Protein 2CKL (pdb70)

GO terms:
  GO:0030890 positive regulation of B cell proliferation (P, IMP)
  GO:0033092 positive regulation of immature T cell proliferation in thymus (P, IMP)
  GO:0097027 ubiquitin-protein transferase activator activity (F, IDA)
  GO:0000792 heterochromatin (C, IDA)
  GO:0005634 nucleus (C, IDA)
  GO:0016604 nuclear body (C, IDA)
  GO:0003682 chromatin binding (F, IDA)
  GO:0031519 PcG protein complex (C, IDA)
  GO:0035102 PRC1 complex (C, IDA)
  GO:0006325 chromatin organization (P, IDA)
  GO:1990841 promoter-specific chromatin binding (F, IDA)
  GO:0000122 negative regulation of transcription by RNA polymerase II (P, IDA)
  GO:0001701 in utero embryonic development (P, IGI)
  GO:2000011 regulation of adaxial/abaxial pattern formation (P, IGI)
  GO:2001234 negative regulation of apoptotic signaling pathway (P, IGI)
  GO:0048704 embryonic skeletal system morphogenesis (P, IGI)
  GO:0048706 embryonic skeletal system development (P, IGI)
  GO:0006325 chromatin organization (P, IGI)
  GO:0000122 negative regulation of transcription by RNA polymerase II (P, IGI)
  GO:0001501 skeletal system development (P, IMP)

Radius of gyration: 17.43 Å; Cα contacts (8 Å, |Δi|>4): 291; chains: 2; bounding box: 50×41×36 Å

Structure (mmCIF, N/CA/C/O backbone):
data_2CKL
#
_entry.id   2CKL
#
_cell.length_a   120.046
_cell.length_b   120.046
_cell.length_c   27.096
_cell.angle_alpha   90.00
_cell.angle_beta   90.00
_cell.angle_gamma   120.00
#
_symmetry.space_group_name_H-M   'P 63'
#
loop_
_entity.id
_entity.type
_entity.pdbx_description
1 polymer 'POLYCOMB GROUP RING FINGER PROTEIN 4'
2 polymer 'UBIQUITIN LIGASE PROTEIN RING2'
3 non-polymer 'ZINC ION'
4 non-polymer 'IODIDE ION'
5 water water
#
loop_
_atom_site.group_PDB
_atom_site.id
_atom_site.type_symbol
_atom_site.label_atom_id
_atom_site.label_alt_id
_atom_site.label_comp_id
_atom_site.label_asym_id
_atom_site.label_entity_id
_atom_site.label_seq_id
_atom_site.pdbx_PDB_ins_code
_atom_site.Cartn_x
_atom_site.Cartn_y
_atom_site.Cartn_z
_atom_site.occupancy
_atom_site.B_iso_or_equiv
_atom_site.auth_seq_id
_atom_site.auth_comp_id
_atom_site.auth_asym_id
_atom_site.auth_atom_id
_atom_site.pdbx_PDB_model_num
ATOM 1 N N . ARG A 1 6 ? 10.358 23.869 4.654 1.00 59.59 6 ARG A N 1
ATOM 2 C CA . ARG A 1 6 ? 11.718 24.287 4.167 1.00 59.34 6 ARG A CA 1
ATOM 3 C C . ARG A 1 6 ? 11.732 24.847 2.722 1.00 58.25 6 ARG A C 1
ATOM 4 O O . ARG A 1 6 ? 11.222 24.207 1.796 1.00 58.67 6 ARG A O 1
ATOM 12 N N . ILE A 1 7 ? 12.318 26.043 2.558 1.00 56.05 7 ILE A N 1
ATOM 13 C CA . ILE A 1 7 ? 12.394 26.769 1.283 1.00 53.74 7 ILE A CA 1
ATOM 14 C C . ILE A 1 7 ? 13.699 27.569 1.228 1.00 51.86 7 ILE A C 1
ATOM 15 O O . ILE A 1 7 ? 14.130 28.114 2.243 1.00 50.96 7 ILE A O 1
ATOM 20 N N . LYS A 1 8 ? 14.298 27.671 0.044 1.00 49.49 8 LYS A N 1
ATOM 21 C CA . LYS A 1 8 ? 15.458 28.543 -0.167 1.00 48.12 8 LYS A CA 1
ATOM 22 C C . LYS A 1 8 ? 15.041 30.022 -0.17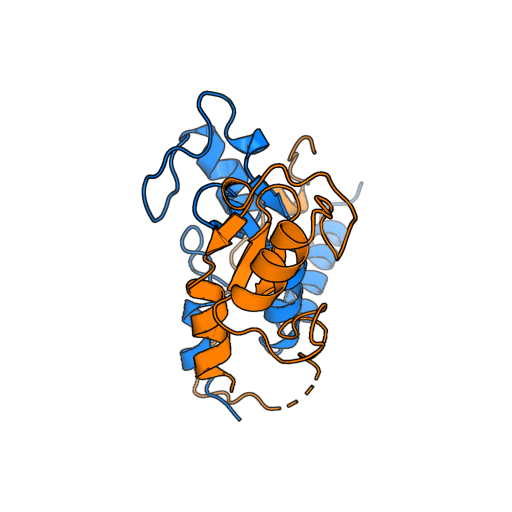6 1.00 46.93 8 LYS A C 1
ATOM 23 O O . LYS A 1 8 ? 14.204 30.414 -0.967 1.00 46.11 8 LYS A O 1
ATOM 29 N N . ILE A 1 9 ? 15.659 30.843 0.667 1.00 46.25 9 ILE A N 1
ATOM 30 C CA . ILE A 1 9 ? 15.355 32.288 0.726 1.00 45.64 9 ILE A CA 1
ATOM 31 C C . ILE A 1 9 ? 15.526 32.988 -0.636 1.00 45.14 9 ILE A C 1
ATOM 32 O O . ILE A 1 9 ? 14.802 33.940 -0.962 1.00 45.16 9 ILE A O 1
ATOM 37 N N . THR A 1 10 ? 16.461 32.504 -1.445 1.00 44.79 10 THR A N 1
ATOM 38 C CA . THR A 1 10 ? 16.702 33.083 -2.777 1.00 44.70 10 THR A CA 1
ATOM 39 C C . THR A 1 10 ? 15.496 32.868 -3.707 1.00 44.21 10 THR A C 1
ATOM 40 O O . THR A 1 10 ? 15.244 33.659 -4.635 1.00 44.08 10 THR A O 1
ATOM 44 N N . GLU A 1 11 ? 14.754 31.792 -3.438 1.00 43.07 11 GLU A N 1
ATOM 45 C CA . GLU A 1 11 ? 13.479 31.524 -4.093 1.00 42.41 11 GLU A CA 1
ATOM 46 C C . GLU A 1 11 ? 12.383 32.485 -3.675 1.00 41.67 11 GLU A C 1
ATOM 47 O O . GLU A 1 11 ? 11.540 32.838 -4.484 1.00 40.99 11 GLU A O 1
ATOM 53 N N . LEU A 1 12 ? 12.425 32.947 -2.424 1.00 41.61 12 LEU A N 1
ATOM 54 C CA . LEU A 1 12 ? 11.481 33.962 -1.927 1.00 41.82 12 LEU A CA 1
ATOM 55 C C . LEU A 1 12 ? 11.835 35.414 -2.255 1.00 40.95 12 LEU A C 1
ATOM 56 O O . LEU A 1 12 ? 10.949 36.238 -2.397 1.00 39.73 12 LEU A O 1
ATOM 61 N N . ASN A 1 13 ? 13.125 35.728 -2.335 1.00 41.14 13 ASN A N 1
ATOM 62 C CA . ASN A 1 13 ? 13.568 37.119 -2.461 1.00 41.14 13 ASN A CA 1
ATOM 63 C C . ASN A 1 13 ? 12.817 37.942 -3.486 1.00 40.97 13 ASN A C 1
ATOM 64 O O . ASN A 1 13 ? 12.441 39.060 -3.179 1.00 40.66 13 ASN A O 1
ATOM 69 N N . PRO A 1 14 ? 12.604 37.418 -4.713 1.00 41.15 14 PRO A N 1
ATOM 70 C CA . PRO A 1 14 ? 11.855 38.266 -5.626 1.00 41.36 14 PRO A CA 1
ATOM 71 C C . PRO A 1 14 ? 10.509 38.819 -5.099 1.00 41.63 14 PRO A C 1
ATOM 72 O O . PRO A 1 14 ? 10.054 39.867 -5.552 1.00 42.37 14 PRO A O 1
ATOM 76 N N . HIS A 1 15 ? 9.885 38.141 -4.156 1.00 40.18 15 HIS A N 1
ATOM 77 C CA . HIS A 1 15 ? 8.600 38.590 -3.670 1.00 40.65 15 HIS A CA 1
ATOM 78 C C . HIS A 1 15 ? 8.725 39.491 -2.449 1.00 40.36 15 HIS A C 1
ATOM 79 O O . HIS A 1 15 ? 7.730 40.027 -1.995 1.00 41.91 15 HIS A O 1
ATOM 86 N N . LEU A 1 16 ? 9.946 39.680 -1.940 1.00 39.92 16 LEU A N 1
ATOM 87 C CA . LEU A 1 16 ? 10.174 40.395 -0.675 1.00 38.79 16 LEU A CA 1
ATOM 88 C C . LEU A 1 16 ? 11.040 41.630 -0.864 1.00 39.37 16 LEU A C 1
ATOM 89 O O . LEU A 1 16 ? 11.489 42.231 0.106 1.00 39.69 16 LEU A O 1
ATOM 94 N N . MET A 1 17 ? 11.284 41.998 -2.112 1.00 40.25 17 MET A N 1
ATOM 95 C CA . MET A 1 17 ? 12.314 42.982 -2.396 1.00 42.38 17 MET A CA 1
ATOM 96 C C . MET A 1 17 ? 11.758 44.161 -3.147 1.00 41.23 17 MET A C 1
ATOM 97 O O . MET A 1 17 ? 10.921 44.005 -4.025 1.00 41.26 17 MET A O 1
ATOM 102 N N . CYS A 1 18 ? 12.265 45.331 -2.787 1.00 39.80 18 CYS A N 1
ATOM 103 C CA . CYS A 1 18 ? 11.888 46.593 -3.360 1.00 38.82 18 CYS A CA 1
ATOM 104 C C . CYS A 1 18 ? 12.781 46.889 -4.549 1.00 38.95 18 CYS A C 1
ATOM 105 O O . CYS A 1 18 ? 14.024 46.890 -4.400 1.00 37.71 18 CYS A O 1
ATOM 108 N N . VAL A 1 19 ? 12.175 47.201 -5.709 1.00 37.03 19 VAL A N 1
ATOM 109 C CA . VAL A 1 19 ? 12.980 47.488 -6.902 1.00 38.13 19 VAL A CA 1
ATOM 110 C C . VAL A 1 19 ? 13.690 48.846 -6.867 1.00 37.29 19 VAL A C 1
ATOM 111 O O . VAL A 1 19 ? 14.651 49.075 -7.604 1.00 37.18 19 VAL A O 1
ATOM 115 N N . LEU A 1 20 ? 13.189 49.759 -6.038 1.00 36.35 20 LEU A N 1
ATOM 116 C CA . LEU A 1 20 ? 13.748 51.107 -5.977 1.00 38.55 20 LEU A CA 1
ATOM 117 C C . LEU A 1 20 ? 15.049 51.202 -5.153 1.00 38.30 20 LEU A C 1
ATOM 118 O O . LEU A 1 20 ? 15.878 52.087 -5.399 1.00 38.94 20 LEU A O 1
ATOM 123 N N . CYS A 1 21 ? 15.222 50.306 -4.188 1.00 38.11 21 CYS A N 1
ATOM 124 C CA . CYS A 1 21 ? 16.520 50.241 -3.473 1.00 38.57 21 CYS A CA 1
ATOM 125 C C . CYS A 1 21 ? 17.278 48.935 -3.675 1.00 37.87 21 CYS A C 1
ATOM 126 O O . CYS A 1 21 ? 18.466 48.863 -3.340 1.00 38.71 21 CYS A O 1
ATOM 129 N N . GLY A 1 22 ? 16.621 47.905 -4.216 1.00 36.93 22 GLY A N 1
ATOM 130 C CA . GLY A 1 22 ? 17.292 46.605 -4.427 1.00 38.78 22 GLY A CA 1
ATOM 131 C C . GLY A 1 22 ? 17.427 45.770 -3.158 1.00 37.68 22 GLY A C 1
ATOM 132 O O . GLY A 1 22 ? 18.136 44.753 -3.133 1.00 38.00 22 GLY A O 1
ATOM 133 N N . GLY A 1 23 ? 16.715 46.159 -2.115 1.00 37.41 23 GLY A N 1
ATOM 134 C CA . GLY A 1 23 ? 16.811 45.466 -0.795 1.00 37.14 23 GLY A CA 1
ATOM 135 C C . GLY A 1 23 ? 15.449 44.961 -0.348 1.00 37.84 23 GLY A C 1
ATOM 136 O O . GLY A 1 23 ? 14.456 45.191 -1.053 1.00 37.40 23 GLY A O 1
ATOM 137 N N . TYR A 1 24 ? 15.371 44.336 0.823 1.00 36.73 24 TYR A N 1
ATOM 138 C CA . TYR A 1 24 ? 14.104 43.897 1.365 1.00 37.91 24 TYR A CA 1
ATOM 139 C C . TYR A 1 24 ? 13.192 45.079 1.691 1.00 39.05 24 TYR A C 1
ATOM 140 O O . TYR A 1 24 ? 13.685 46.155 2.014 1.00 39.77 24 TYR A O 1
ATOM 149 N N . PHE A 1 25 ? 11.875 44.863 1.562 1.00 39.32 25 PHE A N 1
ATOM 150 C CA . PHE A 1 25 ? 10.849 45.828 1.960 1.00 39.14 25 PHE A CA 1
ATOM 151 C C . PHE A 1 25 ? 11.059 46.213 3.401 1.00 39.89 25 PHE A C 1
ATOM 152 O O . PHE A 1 25 ? 11.198 45.344 4.254 1.00 38.42 25 PHE A O 1
ATOM 160 N N . ILE A 1 26 ? 11.111 47.521 3.654 1.00 39.70 26 ILE A N 1
ATOM 161 C CA . ILE A 1 26 ? 11.080 48.072 5.039 1.00 39.53 26 ILE A CA 1
ATOM 162 C C . ILE A 1 26 ? 9.917 49.050 5.030 1.00 40.87 26 ILE A C 1
ATOM 163 O O . ILE A 1 26 ? 9.890 49.941 4.198 1.00 40.75 26 ILE A O 1
ATOM 168 N N . ASP A 1 27 ? 8.926 48.832 5.904 1.00 41.16 27 ASP A N 1
ATOM 169 C CA . ASP A 1 27 ? 7.657 49.592 5.858 1.00 42.37 27 ASP A CA 1
ATOM 170 C C . ASP A 1 27 ? 6.957 49.494 4.484 1.00 40.90 27 ASP A C 1
ATOM 171 O O . ASP A 1 27 ? 6.623 50.512 3.849 1.00 40.96 27 ASP A O 1
ATOM 176 N N . ALA A 1 28 ? 6.740 48.255 4.056 1.00 39.61 28 ALA A N 1
ATOM 177 C CA . ALA A 1 28 ? 6.177 47.966 2.740 1.00 39.40 28 ALA A CA 1
ATOM 178 C C . ALA A 1 28 ? 4.927 48.818 2.536 1.00 38.32 28 ALA A C 1
ATOM 179 O O . ALA A 1 28 ? 4.100 48.942 3.431 1.00 38.26 28 ALA A O 1
ATOM 181 N N . THR A 1 29 ? 4.844 49.397 1.348 1.00 39.42 29 THR A N 1
ATOM 182 C CA . THR A 1 29 ? 3.847 50.371 0.980 1.00 38.72 29 THR A CA 1
ATOM 183 C C . THR A 1 29 ? 3.430 50.027 -0.438 1.00 39.05 29 THR A C 1
ATOM 184 O O . THR A 1 29 ? 4.281 49.839 -1.338 1.00 39.40 29 THR A O 1
ATOM 188 N N . THR A 1 30 ? 2.125 49.971 -0.648 1.00 38.56 30 THR A N 1
ATOM 189 C CA . THR A 1 30 ? 1.569 49.425 -1.866 1.00 38.56 30 THR A CA 1
ATOM 190 C C . THR A 1 30 ? 0.712 50.449 -2.612 1.00 38.61 30 THR A C 1
ATOM 191 O O . THR A 1 30 ? -0.081 51.172 -1.988 1.00 37.92 30 THR A O 1
ATOM 195 N N . ILE A 1 31 ? 0.886 50.485 -3.948 1.00 38.32 31 ILE A N 1
ATOM 196 C CA . ILE A 1 31 ? 0.121 51.342 -4.867 1.00 37.78 31 ILE A CA 1
ATOM 197 C C . ILE A 1 31 ? -1.170 50.590 -5.128 1.00 38.60 31 ILE A C 1
ATOM 198 O O . ILE A 1 31 ? -1.125 49.458 -5.610 1.00 39.04 31 ILE A O 1
ATOM 203 N N . ILE A 1 32 ? -2.300 51.213 -4.789 1.00 38.77 32 ILE A N 1
ATOM 204 C CA . ILE A 1 32 ? -3.590 50.549 -4.805 1.00 39.48 32 ILE A CA 1
ATOM 205 C C . ILE A 1 32 ? -4.116 50.231 -6.216 1.00 39.95 32 ILE A C 1
ATOM 206 O O . ILE A 1 32 ? -4.911 49.295 -6.382 1.00 40.58 32 ILE A O 1
ATOM 211 N N . GLU A 1 33 ? -3.677 51.003 -7.208 1.00 40.85 33 GLU A N 1
ATOM 212 C CA . GLU A 1 33 ? -4.115 50.804 -8.601 1.00 42.34 33 GLU A CA 1
ATOM 213 C C . GLU A 1 33 ? -3.610 49.508 -9.244 1.00 41.07 33 GLU A C 1
ATOM 214 O O . GLU A 1 33 ? -4.306 48.925 -10.087 1.00 40.42 33 GLU A O 1
ATOM 220 N N . CYS A 1 34 ? -2.404 49.071 -8.875 1.00 39.64 34 CYS A N 1
ATOM 221 C CA . CYS A 1 34 ? -1.776 47.901 -9.526 1.00 38.87 34 CYS A CA 1
ATOM 222 C C . CYS A 1 34 ? -1.255 46.881 -8.543 1.00 38.93 34 CYS A C 1
ATOM 223 O O . CYS A 1 34 ? -0.827 45.771 -8.934 1.00 38.74 34 CYS A O 1
ATOM 226 N N . LEU A 1 35 ? -1.222 47.286 -7.279 1.00 37.75 35 LEU A N 1
ATOM 227 C CA . LEU A 1 35 ? -0.729 46.461 -6.191 1.00 37.73 35 LEU A CA 1
ATOM 228 C C . LEU A 1 35 ? 0.765 46.168 -6.227 1.00 38.15 35 LEU A C 1
ATOM 229 O O . LEU A 1 35 ? 1.196 45.187 -5.628 1.00 39.36 35 LEU A O 1
ATOM 234 N N . HIS A 1 36 ? 1.574 47.015 -6.859 1.00 38.15 36 HIS A N 1
ATOM 235 C CA . HIS A 1 36 ? 3.049 46.892 -6.691 1.00 37.90 36 HIS A CA 1
ATOM 236 C C . HIS A 1 36 ? 3.474 47.571 -5.390 1.00 38.86 36 HIS A C 1
ATOM 237 O O . HIS A 1 36 ? 2.832 48.541 -4.979 1.00 37.74 36 HIS A O 1
ATOM 244 N N . SER A 1 37 ? 4.528 47.036 -4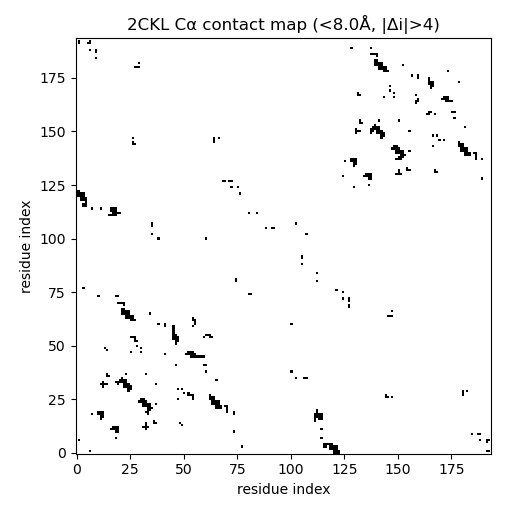.748 1.00 38.16 37 SER A N 1
ATOM 245 C CA . SER A 1 37 ? 4.878 47.351 -3.363 1.00 37.96 37 SER A CA 1
ATOM 246 C C . SER A 1 37 ? 6.304 47.787 -3.350 1.00 36.80 37 SER A C 1
ATOM 247 O O . SER A 1 37 ? 7.075 47.319 -4.163 1.00 36.39 37 SER A O 1
ATOM 250 N N . PHE A 1 38 ? 6.650 48.632 -2.390 1.00 35.80 38 PHE A N 1
ATOM 251 C CA . PHE A 1 38 ? 7.972 49.268 -2.300 1.00 38.86 38 PHE A CA 1
ATOM 252 C C . PHE A 1 38 ? 8.214 49.577 -0.831 1.00 38.76 38 PHE A C 1
ATOM 253 O O . PHE A 1 38 ? 7.259 49.578 -0.062 1.00 38.92 38 PHE A O 1
ATOM 261 N N . CYS A 1 39 ? 9.457 49.874 -0.443 1.00 38.09 39 CYS A N 1
ATOM 262 C CA . CYS A 1 39 ? 9.657 50.477 0.906 1.00 39.02 39 CYS A CA 1
ATOM 263 C C . CYS A 1 39 ? 8.923 51.815 0.961 1.00 38.69 39 CYS A C 1
ATOM 264 O O . CYS A 1 39 ? 8.879 52.539 -0.037 1.00 38.15 39 CYS A O 1
ATOM 267 N N . LYS A 1 40 ? 8.413 52.164 2.134 1.00 38.42 40 LYS A N 1
ATOM 268 C CA . LYS A 1 40 ? 7.828 53.447 2.298 1.00 39.41 40 LYS A CA 1
ATOM 269 C C . LYS A 1 40 ? 8.736 54.588 1.811 1.00 40.60 40 LYS A C 1
ATOM 270 O O . LYS A 1 40 ? 8.283 55.435 1.045 1.00 40.36 40 LYS A O 1
ATOM 276 N N . THR A 1 41 ? 9.991 54.649 2.281 1.00 40.45 41 THR A N 1
ATOM 277 C CA . THR A 1 41 ? 10.833 55.818 1.968 1.00 39.45 41 THR A CA 1
ATOM 278 C C . THR A 1 41 ? 11.112 55.888 0.462 1.00 38.54 41 THR A C 1
ATOM 279 O O . THR A 1 41 ? 11.010 56.945 -0.157 1.00 38.31 41 THR A O 1
ATOM 283 N N . CYS A 1 42 ? 11.356 54.729 -0.141 1.00 38.15 42 CYS A N 1
ATOM 284 C CA . CYS A 1 42 ? 11.613 54.635 -1.588 1.00 37.73 42 CYS A CA 1
ATOM 285 C C . CYS A 1 42 ? 10.480 55.200 -2.417 1.00 36.51 42 CYS A C 1
ATOM 286 O O . CYS A 1 42 ? 10.715 56.015 -3.318 1.00 34.42 42 CYS A O 1
ATOM 289 N N . ILE A 1 43 ? 9.255 54.771 -2.129 1.00 36.90 43 ILE A N 1
ATOM 290 C CA . ILE A 1 43 ? 8.133 55.125 -3.014 1.00 37.27 43 ILE A CA 1
ATOM 291 C C . ILE A 1 43 ? 7.702 56.561 -2.739 1.00 36.83 43 ILE A C 1
ATOM 292 O O . ILE A 1 43 ? 7.268 57.255 -3.657 1.00 36.31 43 ILE A O 1
ATOM 297 N N . VAL A 1 44 ? 7.814 57.014 -1.489 1.00 37.72 44 VAL A N 1
ATOM 298 C CA . VAL A 1 44 ? 7.418 58.405 -1.205 1.00 38.41 44 VAL A CA 1
ATOM 299 C C . VAL A 1 44 ? 8.325 59.387 -1.956 1.00 38.33 44 VAL A C 1
ATOM 300 O O . VAL A 1 44 ? 7.867 60.309 -2.648 1.00 38.04 44 VAL A O 1
ATOM 304 N N . ARG A 1 45 ? 9.627 59.158 -1.848 1.00 38.57 45 ARG A N 1
ATOM 305 C CA . ARG A 1 45 ? 10.602 59.982 -2.566 1.00 39.28 45 ARG A CA 1
ATOM 306 C C . ARG A 1 45 ? 10.388 59.906 -4.068 1.00 39.33 45 ARG A C 1
ATOM 307 O O . ARG A 1 45 ? 10.410 60.938 -4.758 1.00 39.61 45 ARG A O 1
ATOM 315 N N . TYR A 1 46 ? 10.194 58.692 -4.590 1.00 38.65 46 TYR A N 1
ATOM 316 C CA . TYR A 1 46 ? 9.964 58.513 -6.034 1.00 38.28 46 TYR A CA 1
ATOM 317 C C . TYR A 1 46 ? 8.763 59.303 -6.519 1.00 38.04 46 TYR A C 1
ATOM 318 O O . TYR A 1 46 ? 8.811 59.974 -7.565 1.00 39.13 46 TYR A O 1
ATOM 327 N N . LEU A 1 47 ? 7.667 59.225 -5.767 1.00 37.24 47 LEU A N 1
ATOM 328 C CA . LEU A 1 47 ? 6.431 59.876 -6.193 1.00 36.73 47 LEU A CA 1
ATOM 329 C C . LEU A 1 47 ? 6.521 61.410 -6.039 1.00 36.34 47 LEU A C 1
ATOM 330 O O . LEU A 1 47 ? 5.611 62.123 -6.465 1.00 35.91 47 LEU A O 1
ATOM 335 N N . GLU A 1 48 ? 7.613 61.940 -5.474 1.00 35.81 48 GLU A N 1
ATOM 336 C CA . GLU A 1 48 ? 7.843 63.402 -5.612 1.00 36.83 48 GLU A CA 1
ATOM 337 C C . GLU A 1 48 ? 7.967 63.843 -7.059 1.00 36.52 48 GLU A C 1
ATOM 338 O O . GLU A 1 48 ? 7.593 64.977 -7.429 1.00 34.88 48 GLU A O 1
ATOM 344 N N . THR A 1 49 ? 8.477 62.944 -7.903 1.00 37.39 49 THR A N 1
ATOM 345 C CA . THR A 1 49 ? 8.719 63.318 -9.313 1.00 37.87 49 THR A CA 1
ATOM 346 C C . THR A 1 49 ? 8.083 62.398 -10.371 1.00 38.94 49 THR A C 1
ATOM 347 O O . THR A 1 49 ? 8.395 62.499 -11.549 1.00 38.74 49 THR A O 1
ATOM 351 N N . SER A 1 50 ? 7.152 61.551 -9.965 1.00 38.78 50 SER A N 1
ATOM 352 C CA . SER A 1 50 ? 6.413 60.771 -10.937 1.00 39.04 50 SER A CA 1
ATOM 353 C C . SER A 1 50 ? 5.061 60.455 -10.357 1.00 39.10 50 SER A C 1
ATOM 354 O O . SER A 1 50 ? 4.940 60.328 -9.139 1.00 38.15 50 SER A O 1
ATOM 357 N N . LYS A 1 51 ? 4.049 60.359 -11.223 1.00 38.37 51 LYS A N 1
ATOM 358 C CA . LYS A 1 51 ? 2.744 59.816 -10.821 1.00 39.13 51 LYS A CA 1
ATOM 359 C C . LYS A 1 51 ? 2.442 58.432 -11.411 1.00 38.76 51 LYS A C 1
ATOM 360 O O . LYS A 1 51 ? 1.285 57.987 -11.441 1.00 38.80 51 LYS A O 1
ATOM 366 N N . TYR A 1 52 ? 3.488 57.740 -11.840 1.00 38.41 52 TYR A N 1
ATOM 367 C CA . TYR A 1 52 ? 3.336 56.431 -12.495 1.00 39.34 52 TYR A CA 1
ATOM 368 C C . TYR A 1 52 ? 4.117 55.365 -11.757 1.00 39.06 52 TYR A C 1
ATOM 369 O O . TYR A 1 52 ? 5.224 55.626 -11.266 1.00 39.53 52 TYR A O 1
ATOM 378 N N . CYS A 1 53 ? 3.548 54.158 -11.679 1.00 39.04 53 CYS A N 1
ATOM 379 C CA . CYS A 1 53 ? 4.185 53.092 -10.939 1.00 40.49 53 CYS A CA 1
ATOM 380 C C . CYS A 1 53 ? 5.603 52.824 -11.514 1.00 39.68 53 CYS A C 1
ATOM 381 O O . CYS A 1 53 ? 5.765 52.694 -12.743 1.00 39.68 53 CYS A O 1
ATOM 384 N N . PRO A 1 54 ? 6.627 52.755 -10.642 1.00 39.64 54 PRO A N 1
ATOM 385 C CA . PRO A 1 54 ? 8.004 52.430 -11.094 1.00 39.86 54 PRO A CA 1
ATOM 386 C C . PRO A 1 54 ? 8.168 51.120 -11.878 1.00 39.52 54 PRO A C 1
ATOM 387 O O . PRO A 1 54 ? 9.092 50.988 -12.654 1.00 41.21 54 PRO A O 1
ATOM 391 N N . ILE A 1 55 ? 7.284 50.168 -11.646 1.00 38.77 55 ILE A N 1
ATOM 392 C CA . ILE A 1 55 ? 7.359 48.849 -12.238 1.00 38.18 55 ILE A CA 1
ATOM 393 C C . ILE A 1 55 ? 6.508 48.777 -13.501 1.00 38.36 55 ILE A C 1
ATOM 394 O O . ILE A 1 55 ? 7.039 48.412 -14.561 1.00 38.46 55 ILE A O 1
ATOM 399 N N . CYS A 1 56 ? 5.208 49.092 -13.404 1.00 37.32 56 CYS A N 1
ATOM 400 C CA . CYS A 1 56 ? 4.307 48.836 -14.539 1.00 37.92 56 CYS A CA 1
ATOM 401 C C . CYS A 1 56 ? 3.884 50.100 -15.288 1.00 37.98 56 CYS A C 1
ATOM 402 O O . CYS A 1 56 ? 3.168 50.013 -16.263 1.00 36.14 56 CYS A O 1
ATOM 405 N N . ASP A 1 57 ? 4.270 51.269 -14.787 1.00 38.94 57 ASP A N 1
ATOM 406 C CA . ASP A 1 57 ? 3.920 52.553 -15.430 1.00 39.72 57 ASP A CA 1
ATOM 407 C C . ASP A 1 57 ? 2.440 52.935 -15.368 1.00 39.90 57 ASP A C 1
ATOM 408 O O . ASP A 1 57 ? 2.022 53.891 -16.026 1.00 39.67 57 ASP A O 1
ATOM 413 N N . VAL A 1 58 ? 1.624 52.212 -14.614 1.00 39.67 58 VAL A N 1
ATOM 414 C CA . VAL A 1 58 ? 0.238 52.638 -14.503 1.00 40.47 58 VAL A CA 1
ATOM 415 C C . VAL A 1 58 ? 0.152 53.944 -13.654 1.00 40.23 58 VAL A C 1
ATOM 416 O O . VAL A 1 58 ? 0.901 54.121 -12.685 1.00 38.64 58 VAL A O 1
ATOM 420 N N . GLN A 1 59 ? -0.735 54.848 -14.051 1.00 38.84 59 GLN A N 1
ATOM 421 C CA . GLN A 1 59 ? -1.002 56.088 -13.300 1.00 39.57 59 GLN A CA 1
ATOM 422 C C . GLN A 1 59 ? -1.464 55.748 -11.884 1.00 38.89 59 GLN A C 1
ATOM 423 O O . GLN A 1 59 ? -2.452 55.027 -11.719 1.00 39.87 59 GLN A O 1
ATOM 429 N N . VAL A 1 60 ? -0.746 56.261 -10.885 1.00 37.49 60 VAL A N 1
ATOM 430 C CA . VAL A 1 60 ? -1.047 56.036 -9.479 1.00 37.00 60 VAL A CA 1
ATOM 431 C C . VAL A 1 60 ? -2.260 56.918 -9.089 1.00 36.88 60 VAL A C 1
ATOM 432 O O . VAL A 1 60 ? -3.217 56.460 -8.445 1.00 36.86 60 VAL A O 1
ATOM 436 N N . HIS A 1 61 ? -2.216 58.174 -9.503 1.00 36.69 61 HIS A N 1
ATOM 437 C CA . HIS A 1 61 ? -3.334 59.088 -9.248 1.00 37.72 61 HIS A CA 1
ATOM 438 C C . HIS A 1 61 ? -3.246 60.207 -10.288 1.00 38.85 61 HIS A C 1
ATOM 439 O O . HIS A 1 61 ? -2.167 60.509 -10.788 1.00 39.10 61 HIS A O 1
ATOM 446 N N . LYS A 1 62 ? -4.390 60.801 -10.624 1.00 40.09 62 LYS A N 1
ATOM 447 C CA . LYS A 1 62 ? -4.441 61.873 -11.578 1.00 41.51 62 LYS A CA 1
ATOM 448 C C . LYS A 1 62 ? -3.440 63.001 -11.288 1.00 42.26 62 LYS A C 1
ATOM 449 O O . LYS A 1 62 ? -2.832 63.559 -12.234 1.00 42.79 62 LYS A O 1
ATOM 455 N N . THR A 1 63 ? -3.305 63.348 -10.004 1.00 41.46 63 THR A N 1
ATOM 456 C CA . THR A 1 63 ? -2.601 64.563 -9.576 1.00 42.39 63 THR A CA 1
ATOM 457 C C . THR A 1 63 ? -1.836 64.422 -8.255 1.00 41.19 63 THR A C 1
ATOM 458 O O . THR A 1 63 ? -0.837 65.097 -8.050 1.00 42.37 63 THR A O 1
ATOM 462 N N . ARG A 1 64 ? -2.319 63.573 -7.349 1.00 40.39 64 ARG A N 1
ATOM 463 C CA . ARG A 1 64 ? -1.767 63.481 -6.010 1.00 39.54 64 ARG A CA 1
ATOM 464 C C . ARG A 1 64 ? -1.580 62.012 -5.686 1.00 39.72 64 ARG A C 1
ATOM 465 O O . ARG A 1 64 ? -2.391 61.435 -4.937 1.00 38.86 64 ARG A O 1
ATOM 473 N N . PRO A 1 65 ? -0.483 61.405 -6.214 1.00 39.61 65 PRO A N 1
ATOM 474 C CA . PRO A 1 65 ? -0.206 59.984 -6.101 1.00 39.11 65 PRO A CA 1
ATOM 475 C C . PRO A 1 65 ? -0.193 59.449 -4.664 1.00 38.60 65 PRO A C 1
ATOM 476 O O . PRO A 1 65 ? -0.543 58.291 -4.459 1.00 39.60 65 PRO A O 1
ATOM 480 N N . LEU A 1 66 ? 0.194 60.257 -3.686 1.00 37.08 66 LEU A N 1
ATOM 481 C CA . LEU A 1 66 ? 0.157 59.814 -2.274 1.00 37.62 66 LEU A CA 1
ATOM 482 C C . LEU A 1 66 ? -1.241 59.413 -1.776 1.00 36.87 66 LEU A C 1
ATOM 483 O O . LEU A 1 66 ? -1.367 58.676 -0.787 1.00 37.12 66 LEU A O 1
ATOM 488 N N . LEU A 1 67 ? -2.284 59.907 -2.442 1.00 36.38 67 LEU A N 1
ATOM 489 C CA . LEU A 1 67 ? -3.650 59.545 -2.086 1.00 36.55 67 LEU A CA 1
ATOM 490 C C . LEU A 1 67 ? -3.871 58.067 -2.304 1.00 36.90 67 LEU A C 1
ATOM 491 O O . LEU A 1 67 ? -4.673 57.437 -1.594 1.00 38.16 67 LEU A O 1
ATOM 496 N N . ASN A 1 68 ? -3.117 57.516 -3.244 1.00 36.45 68 ASN A N 1
ATOM 497 C CA . ASN A 1 68 ? -3.367 56.172 -3.751 1.00 37.88 68 ASN A CA 1
ATOM 498 C C . ASN A 1 68 ? -2.303 55.105 -3.376 1.00 37.45 68 ASN A C 1
ATOM 499 O O . ASN A 1 68 ? -2.161 54.114 -4.061 1.00 39.72 68 ASN A O 1
ATOM 504 N N . ILE A 1 69 ? -1.586 55.349 -2.296 1.00 36.76 69 ILE A N 1
ATOM 505 C CA . ILE A 1 69 ? -0.701 54.373 -1.675 1.00 37.53 69 ILE A CA 1
ATOM 506 C C . ILE A 1 69 ? -1.244 54.052 -0.289 1.00 37.30 69 ILE A C 1
ATOM 507 O O . ILE A 1 69 ? -1.978 54.882 0.308 1.00 35.58 69 ILE A O 1
ATOM 512 N N . ARG A 1 70 ? -0.914 52.850 0.208 1.00 37.16 70 ARG A N 1
ATOM 513 C CA . ARG A 1 70 ? -1.326 52.448 1.544 1.00 38.13 70 ARG A CA 1
ATOM 514 C C . ARG A 1 70 ? -0.214 51.679 2.189 1.00 38.89 70 ARG A C 1
ATOM 515 O O . ARG A 1 70 ? 0.486 50.913 1.501 1.00 39.12 70 ARG A O 1
ATOM 523 N N . SER A 1 71 ? -0.033 51.845 3.492 1.00 40.32 71 SER A N 1
ATOM 524 C CA . SER A 1 71 ? 0.933 50.970 4.205 1.00 41.66 71 SER A CA 1
ATOM 525 C C . SER A 1 71 ? 0.412 49.555 4.112 1.00 41.22 71 SER A C 1
ATOM 526 O O . SER A 1 71 ? -0.790 49.311 4.283 1.00 39.45 71 SER A O 1
ATOM 529 N N . ASP A 1 72 ? 1.318 48.615 3.881 1.00 41.48 72 ASP A N 1
ATOM 530 C CA . ASP A 1 72 ? 0.886 47.222 3.637 1.00 40.97 72 ASP A CA 1
ATOM 531 C C . ASP A 1 72 ? 1.440 46.379 4.781 1.00 41.05 72 ASP A C 1
ATOM 532 O O . ASP A 1 72 ? 2.544 45.775 4.674 1.00 39.98 72 ASP A O 1
ATOM 537 N N . LYS A 1 73 ? 0.699 46.391 5.876 1.00 40.78 73 LYS A N 1
ATOM 538 C CA . LYS A 1 73 ? 1.156 45.806 7.122 1.00 41.74 73 LYS A CA 1
ATOM 539 C C . LYS A 1 73 ? 1.319 44.287 6.942 1.00 41.86 73 LYS A C 1
ATOM 540 O O . LYS A 1 73 ? 2.250 43.692 7.476 1.00 41.64 73 LYS A O 1
ATOM 546 N N . THR A 1 74 ? 0.402 43.681 6.195 1.00 41.12 74 THR A N 1
ATOM 547 C CA . THR A 1 74 ? 0.403 42.221 6.040 1.00 40.91 74 THR A CA 1
ATOM 548 C C . THR A 1 74 ? 1.685 41.817 5.317 1.00 40.43 74 THR A C 1
ATOM 549 O O . THR A 1 74 ? 2.361 40.877 5.749 1.00 40.63 74 THR A O 1
ATOM 553 N N . LEU A 1 75 ? 2.013 42.534 4.237 1.00 39.25 75 LEU A N 1
ATOM 554 C CA . LEU A 1 75 ? 3.191 42.220 3.442 1.00 38.58 75 LEU A CA 1
ATOM 555 C C . LEU A 1 75 ? 4.441 42.426 4.297 1.00 38.27 75 LEU A C 1
ATOM 556 O O . LEU A 1 75 ? 5.346 41.572 4.312 1.00 37.68 75 LEU A O 1
ATOM 561 N N . GLN A 1 76 ? 4.507 43.545 5.009 1.00 37.42 76 GLN A N 1
ATOM 562 C CA . GLN A 1 76 ? 5.687 43.791 5.833 1.00 37.14 76 GLN A CA 1
ATOM 563 C C . GLN A 1 76 ? 5.828 42.705 6.922 1.00 37.94 76 GLN A C 1
ATOM 564 O O . GLN A 1 76 ? 6.945 42.283 7.204 1.00 39.57 76 GLN A O 1
ATOM 570 N N . ASP A 1 77 ? 4.713 42.312 7.533 1.00 37.81 77 ASP A N 1
ATOM 571 C CA . ASP A 1 77 ? 4.716 41.273 8.584 1.00 39.54 77 ASP A CA 1
ATOM 572 C C . ASP A 1 77 ? 5.336 39.973 8.062 1.00 38.69 77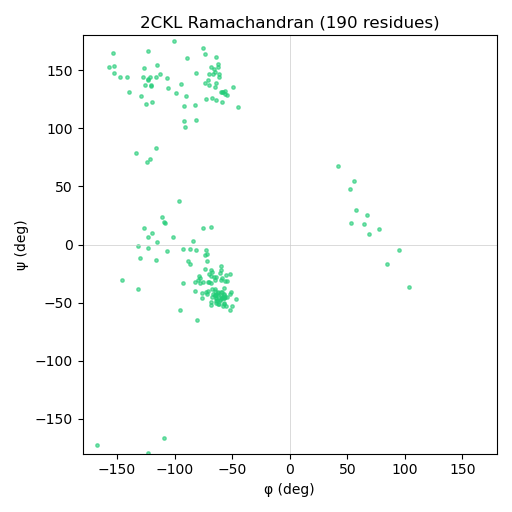 ASP A C 1
ATOM 573 O O . ASP A 1 77 ? 6.104 39.338 8.755 1.00 39.81 77 ASP A O 1
ATOM 578 N N . ILE A 1 78 ? 4.968 39.588 6.834 1.00 38.84 78 ILE A N 1
ATOM 579 C CA . ILE A 1 78 ? 5.487 38.414 6.113 1.00 38.85 78 ILE A CA 1
ATOM 580 C C . ILE A 1 78 ? 6.986 38.529 5.9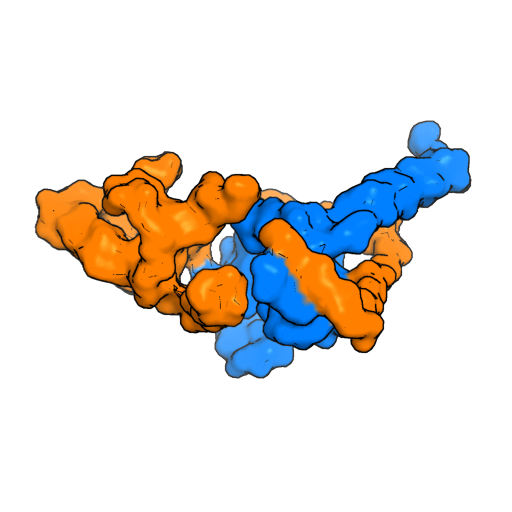01 1.00 38.95 78 ILE A C 1
ATOM 581 O O . ILE A 1 78 ? 7.761 37.586 6.185 1.00 38.21 78 ILE A O 1
ATOM 586 N N . VAL A 1 79 ? 7.381 39.704 5.422 1.00 37.65 79 VAL A N 1
ATOM 587 C CA . VAL A 1 79 ? 8.784 40.003 5.189 1.00 39.02 79 VAL A CA 1
ATOM 588 C C . VAL A 1 79 ? 9.609 39.782 6.458 1.00 38.69 79 VAL A C 1
ATOM 589 O O . VAL A 1 79 ? 10.579 38.994 6.462 1.00 38.02 79 VAL A O 1
ATOM 593 N N . TYR A 1 80 ? 9.174 40.414 7.547 1.00 39.03 80 TYR A N 1
ATOM 594 C CA . TYR A 1 80 ? 9.917 40.322 8.802 1.00 39.57 80 TYR A CA 1
ATOM 595 C C . TYR A 1 80 ? 9.899 38.956 9.441 1.00 39.71 80 TYR A C 1
ATOM 596 O O . TYR A 1 80 ? 10.831 38.604 10.234 1.00 40.09 80 TYR A O 1
ATOM 605 N N . LYS A 1 81 ? 8.847 38.196 9.159 1.00 39.93 81 LYS A N 1
ATOM 606 C CA . LYS A 1 81 ? 8.725 36.822 9.701 1.00 40.88 81 LYS A CA 1
ATOM 607 C C . LYS A 1 81 ? 9.575 35.858 8.882 1.00 40.41 81 LYS A C 1
ATOM 608 O O . LYS A 1 81 ? 10.015 34.843 9.412 1.00 41.26 81 LYS A O 1
ATOM 614 N N . LEU A 1 82 ? 9.762 36.132 7.592 1.00 39.63 82 LEU A N 1
ATOM 615 C CA . LEU A 1 82 ? 10.450 35.155 6.715 1.00 39.37 82 LEU A CA 1
ATOM 616 C C . LEU A 1 82 ? 11.955 35.373 6.606 1.00 39.91 82 LEU A C 1
ATOM 617 O O . LEU A 1 82 ? 12.708 34.415 6.503 1.00 40.36 82 LEU A O 1
ATOM 622 N N . VAL A 1 83 ? 12.401 36.625 6.667 1.00 39.05 83 VAL A N 1
ATOM 623 C CA . VAL A 1 83 ? 13.799 36.962 6.421 1.00 39.04 83 VAL A CA 1
ATOM 624 C C . VAL A 1 83 ? 14.564 36.958 7.751 1.00 39.82 83 VAL A C 1
ATOM 625 O O . VAL A 1 83 ? 14.422 37.898 8.574 1.00 39.28 83 VAL A O 1
ATOM 629 N N . PRO A 1 84 ? 15.397 35.921 7.961 1.00 39.93 84 PRO A N 1
ATOM 630 C CA . PRO A 1 84 ? 16.125 35.755 9.222 1.00 40.55 84 PRO A CA 1
ATOM 631 C C . PRO A 1 84 ? 16.960 37.005 9.511 1.00 40.05 84 PRO A C 1
ATOM 632 O O . PRO A 1 84 ? 17.661 37.503 8.626 1.00 41.23 84 PRO A O 1
ATOM 636 N N . GLY A 1 85 ? 16.838 37.561 10.713 1.00 40.15 85 GLY A N 1
ATOM 637 C CA . GLY A 1 85 ? 17.684 38.695 11.089 1.00 37.86 85 GLY A CA 1
ATOM 638 C C . GLY A 1 85 ? 17.250 40.091 10.677 1.00 38.45 85 GLY A C 1
ATOM 639 O O . GLY A 1 85 ? 17.731 41.088 11.241 1.00 37.77 85 GLY A O 1
ATOM 640 N N . LEU A 1 86 ? 16.324 40.169 9.725 1.00 36.52 86 LEU A N 1
ATOM 641 C CA . LEU A 1 86 ? 15.991 41.432 9.080 1.00 36.89 86 LEU A CA 1
ATOM 642 C C . LEU A 1 86 ? 15.391 42.452 10.074 1.00 36.37 86 LEU A C 1
ATOM 643 O O . LEU A 1 86 ? 15.863 43.579 10.171 1.00 36.75 86 LEU A O 1
ATOM 648 N N . PHE A 1 87 ? 14.389 42.009 10.827 1.00 36.95 87 PHE A N 1
ATOM 649 C CA . PHE A 1 87 ? 13.703 42.858 11.813 1.00 36.63 87 PHE A CA 1
ATOM 650 C C . PHE A 1 87 ? 14.666 43.322 12.911 1.00 37.34 87 PHE A C 1
ATOM 651 O O . PHE A 1 87 ? 14.747 44.521 13.191 1.00 38.16 87 PHE A O 1
ATOM 659 N N . LYS A 1 88 ? 15.392 42.389 13.517 1.00 35.44 88 LYS A N 1
ATOM 660 C CA . LYS A 1 88 ? 16.404 42.778 14.503 1.00 36.78 88 LYS A CA 1
ATOM 661 C C . LYS A 1 88 ? 17.380 43.772 13.925 1.00 36.42 88 LYS A C 1
ATOM 662 O O . LYS A 1 88 ? 17.706 44.734 14.589 1.00 35.74 88 LYS A O 1
ATOM 668 N N . ASN A 1 89 ? 17.857 43.517 12.704 1.00 35.38 89 ASN A N 1
ATOM 669 C CA . ASN A 1 89 ? 18.780 44.418 12.068 1.00 36.32 89 ASN A CA 1
ATOM 670 C C . ASN A 1 89 ? 18.222 45.836 11.947 1.00 36.44 89 ASN A C 1
ATOM 671 O O . ASN A 1 89 ? 18.878 46.808 12.351 1.00 37.79 89 ASN A O 1
ATOM 676 N N . GLU A 1 90 ? 17.019 45.945 11.402 1.00 36.13 90 GLU A N 1
ATOM 677 C CA . GLU A 1 90 ? 16.399 47.237 11.108 1.00 36.10 90 GLU A CA 1
ATOM 678 C C . GLU A 1 90 ? 16.137 47.983 12.416 1.00 35.51 90 GLU A C 1
ATOM 679 O O . GLU A 1 90 ? 16.407 49.183 12.505 1.00 36.35 90 GLU A O 1
ATOM 685 N N . MET A 1 91 ? 15.623 47.275 13.427 1.00 35.30 91 MET A N 1
ATOM 686 C CA . MET A 1 91 ? 15.425 47.858 14.766 1.00 35.64 91 MET A CA 1
ATOM 687 C C . MET A 1 91 ? 16.749 48.404 15.356 1.00 35.09 91 MET A C 1
ATOM 688 O O . MET A 1 91 ? 16.776 49.482 15.940 1.00 33.67 91 MET A O 1
ATOM 693 N N . LYS A 1 92 ? 17.840 47.648 15.199 1.00 34.75 92 LYS A N 1
ATOM 694 C CA . LYS A 1 92 ? 19.160 48.108 15.664 1.00 34.98 92 LYS A CA 1
ATOM 695 C C . LYS A 1 92 ? 19.654 49.367 14.914 1.00 35.35 92 LYS A C 1
ATOM 696 O O . LYS A 1 92 ? 20.178 50.289 15.512 1.00 36.45 92 LYS A O 1
ATOM 702 N N . ARG A 1 93 ? 19.492 49.395 13.612 1.00 36.41 93 ARG A N 1
ATOM 703 C CA . ARG A 1 93 ? 19.879 50.561 12.809 1.00 37.18 93 ARG A CA 1
ATOM 704 C C . ARG A 1 93 ? 19.165 51.793 13.331 1.00 37.30 93 ARG A C 1
ATOM 705 O O . ARG A 1 93 ? 19.774 52.839 13.476 1.00 37.08 93 ARG A O 1
ATOM 713 N N . ARG A 1 94 ? 17.862 51.673 13.611 1.00 36.02 94 ARG A N 1
ATOM 714 C CA . ARG A 1 94 ? 17.113 52.788 14.143 1.00 35.47 94 ARG A CA 1
ATOM 715 C C . ARG A 1 94 ? 17.657 53.278 15.488 1.00 36.35 94 ARG A C 1
ATOM 716 O O . ARG A 1 94 ? 17.826 54.497 15.664 1.00 37.16 94 ARG A O 1
ATOM 724 N N . ARG A 1 95 ? 17.912 52.353 16.426 1.00 35.36 95 ARG A N 1
ATOM 725 C CA . ARG A 1 95 ? 18.475 52.727 17.726 1.00 35.15 95 ARG A CA 1
ATOM 726 C C . ARG A 1 95 ? 19.836 53.348 17.551 1.00 35.47 95 ARG A C 1
ATOM 727 O O . ARG A 1 95 ? 20.181 54.309 18.252 1.00 36.25 95 ARG A O 1
ATOM 735 N N . ASP A 1 96 ? 20.649 52.754 16.701 1.00 35.73 96 ASP A N 1
ATOM 736 C CA . ASP A 1 96 ? 21.994 53.285 16.511 1.00 38.74 96 ASP A CA 1
ATOM 737 C C . ASP A 1 96 ? 21.901 54.715 15.960 1.00 38.91 96 ASP A C 1
ATOM 738 O O . ASP A 1 96 ? 22.651 55.597 16.400 1.00 39.14 96 ASP A O 1
ATOM 743 N N . PHE A 1 97 ? 20.990 54.940 15.008 1.00 38.88 97 PHE A N 1
ATOM 744 C CA . PHE A 1 97 ? 20.841 56.270 14.420 1.00 39.22 97 PHE A CA 1
ATOM 745 C C . PHE A 1 97 ? 20.528 57.288 15.490 1.00 39.86 97 PHE A C 1
ATOM 746 O O . PHE A 1 97 ? 21.191 58.324 15.607 1.00 39.68 97 PHE A O 1
ATOM 754 N N . TYR A 1 98 ? 19.503 56.983 16.269 1.00 40.11 98 TYR A N 1
ATOM 755 C CA . TYR A 1 98 ? 19.018 57.894 17.281 1.00 40.98 98 TYR A CA 1
ATOM 756 C C . TYR A 1 98 ? 19.953 58.154 18.457 1.00 42.20 98 TYR A C 1
ATOM 757 O O . TYR A 1 98 ? 19.848 59.202 19.090 1.00 42.39 98 TYR A O 1
ATOM 766 N N . ALA A 1 99 ? 20.858 57.217 18.729 1.00 42.69 99 ALA A N 1
ATOM 767 C CA . ALA A 1 99 ? 21.828 57.377 19.807 1.00 45.17 99 ALA A CA 1
ATOM 768 C C . ALA A 1 99 ? 22.926 58.347 19.406 1.00 46.45 99 ALA A C 1
ATOM 769 O O . ALA A 1 99 ? 23.485 59.056 20.259 1.00 47.07 99 ALA A O 1
ATOM 771 N N . ALA A 1 100 ? 23.247 58.358 18.114 1.00 48.19 100 ALA A N 1
ATOM 772 C CA . ALA A 1 100 ? 24.195 59.321 17.560 1.00 50.35 100 ALA A CA 1
ATOM 773 C C . ALA A 1 100 ? 23.523 60.639 17.157 1.00 51.63 100 ALA A C 1
ATOM 774 O O . ALA A 1 100 ? 24.213 61.633 16.990 1.00 52.05 100 ALA A O 1
ATOM 776 N N . HIS A 1 101 ? 22.194 60.639 17.015 1.00 52.95 101 HIS A N 1
ATOM 777 C CA . HIS A 1 101 ? 21.416 61.848 16.657 1.00 54.69 101 HIS A CA 1
ATOM 778 C C . HIS A 1 101 ? 20.291 62.201 17.658 1.00 56.18 101 HIS A C 1
ATOM 779 O O . HIS A 1 101 ? 19.107 62.055 17.349 1.00 55.53 101 HIS A O 1
ATOM 786 N N . PRO A 1 102 ? 20.656 62.680 18.864 1.00 58.09 102 PRO A N 1
ATOM 787 C CA . PRO A 1 102 ? 19.629 62.923 19.893 1.00 59.62 102 PRO A CA 1
ATOM 788 C C . PRO A 1 102 ? 18.600 64.013 19.539 1.00 61.23 102 PRO A C 1
ATOM 789 O O . PRO A 1 102 ? 18.834 64.834 18.640 1.00 61.41 102 PRO A O 1
ATOM 793 N N . SER A 1 103 ? 17.463 63.998 20.240 1.00 62.69 103 SER A N 1
ATOM 794 C CA . SER A 1 103 ? 16.444 65.048 20.106 1.00 63.80 103 SER A CA 1
ATOM 795 C C . SER A 1 103 ? 16.228 65.802 21.424 1.00 64.19 103 SER A C 1
ATOM 796 O O . SER A 1 103 ? 17.179 66.040 22.179 1.00 64.95 103 SER A O 1
ATOM 799 N N . LYS B 2 21 ? -2.516 59.530 5.726 1.00 45.40 15 LYS B N 1
ATOM 800 C CA . LYS B 2 21 ? -1.300 60.180 6.323 1.00 44.87 15 LYS B CA 1
ATOM 801 C C . LYS B 2 21 ? -0.839 61.438 5.557 1.00 44.26 15 LYS B C 1
ATOM 802 O O . LYS B 2 21 ? -1.386 61.792 4.508 1.00 44.84 15 LYS B O 1
ATOM 808 N N . THR B 2 22 ? 0.158 62.116 6.106 1.00 43.05 16 THR B N 1
ATOM 809 C CA . THR B 2 22 ? 0.893 63.143 5.379 1.00 42.00 16 THR B CA 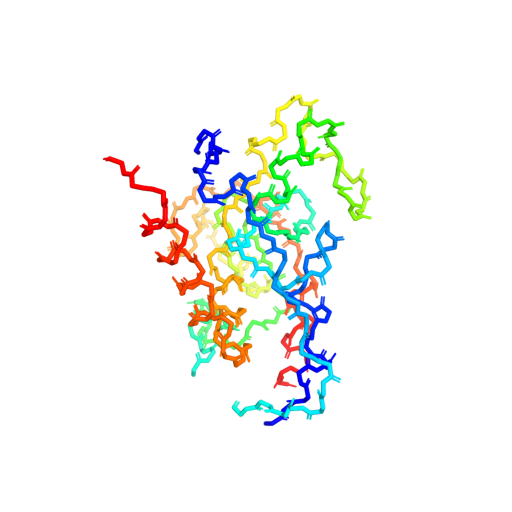1
ATOM 810 C C . THR B 2 22 ? 2.094 62.555 4.591 1.00 40.41 16 THR B C 1
ATOM 811 O O . THR B 2 22 ? 2.683 63.238 3.743 1.00 40.47 16 THR B O 1
ATOM 815 N N . TRP B 2 23 ? 2.455 61.310 4.915 1.00 37.58 17 TRP B N 1
ATOM 816 C CA . TRP B 2 23 ? 3.641 60.611 4.390 1.00 35.46 17 TRP B CA 1
ATOM 817 C C . TRP B 2 23 ? 5.002 61.303 4.630 1.00 36.19 17 TRP B C 1
ATOM 818 O O . TRP B 2 23 ? 5.968 61.117 3.884 1.00 35.64 17 TRP B O 1
ATOM 829 N N . GLU B 2 24 ? 5.080 62.038 5.727 1.00 35.78 18 GLU B N 1
ATOM 830 C CA . GLU B 2 24 ? 6.287 62.688 6.141 1.00 36.37 18 GLU B CA 1
ATOM 831 C C . GLU B 2 24 ? 7.326 61.655 6.612 1.00 36.01 18 GLU B C 1
ATOM 832 O O . GLU B 2 24 ? 7.004 60.642 7.247 1.00 37.30 18 GLU B O 1
ATOM 838 N N . LEU B 2 25 ? 8.561 61.865 6.199 1.00 33.99 19 LEU B N 1
ATOM 839 C CA . LEU B 2 25 ? 9.638 60.967 6.557 1.00 33.57 19 LEU B CA 1
ATOM 840 C C . LEU B 2 25 ? 10.346 61.500 7.805 1.00 33.20 19 LEU B C 1
ATOM 841 O O . LEU B 2 25 ? 10.580 62.701 7.925 1.00 30.66 19 LEU B O 1
ATOM 846 N N . SER B 2 26 ? 10.659 60.587 8.715 1.00 32.19 20 SER B N 1
ATOM 847 C CA . SER B 2 26 ? 11.407 60.888 9.939 1.00 32.78 20 SER B CA 1
ATOM 848 C C . SER B 2 26 ? 12.870 61.124 9.601 1.00 32.56 20 SER B C 1
ATOM 849 O O . SER B 2 26 ? 13.343 60.769 8.511 1.00 32.21 20 SER B O 1
ATOM 852 N N . LEU B 2 27 ? 13.607 61.726 10.537 1.00 33.19 21 LEU B N 1
ATOM 853 C CA . LEU B 2 27 ? 15.051 61.889 10.376 1.00 33.68 21 LEU B CA 1
ATOM 854 C C . LEU B 2 27 ? 15.739 60.563 10.046 1.00 33.75 21 LEU B C 1
ATOM 855 O O . LEU B 2 27 ? 16.615 60.495 9.196 1.00 34.41 21 LEU B O 1
ATOM 860 N N . TYR B 2 28 ? 15.351 59.488 10.713 1.00 33.56 22 TYR B N 1
ATOM 861 C CA . TYR B 2 28 ? 15.965 58.200 10.413 1.00 34.51 22 TYR B CA 1
ATOM 862 C C . TYR B 2 28 ? 15.636 57.809 8.965 1.00 33.81 22 TYR B C 1
ATOM 863 O O . TYR B 2 28 ? 16.517 57.377 8.192 1.00 35.21 22 TYR B O 1
ATOM 872 N N . GLU B 2 29 ? 14.352 57.940 8.610 1.00 34.35 23 GLU B N 1
ATOM 873 C CA . GLU B 2 29 ? 13.856 57.564 7.266 1.00 33.90 23 GLU B CA 1
ATOM 874 C C . GLU B 2 29 ? 14.516 58.331 6.163 1.00 34.79 23 GLU B C 1
ATOM 875 O O . GLU B 2 29 ? 14.882 57.758 5.143 1.00 34.74 23 GLU B O 1
ATOM 881 N N . LEU B 2 30 ? 14.736 59.631 6.374 1.00 35.26 24 LEU B N 1
ATOM 882 C CA . LEU B 2 30 ? 15.392 60.436 5.363 1.00 35.70 24 LEU B CA 1
ATOM 883 C C . LEU B 2 30 ? 16.808 59.973 4.993 1.00 36.66 24 LEU B C 1
ATOM 884 O O . LEU B 2 30 ? 17.296 60.349 3.955 1.00 36.16 24 LEU B O 1
ATOM 889 N N . GLN B 2 31 ? 17.462 59.175 5.831 1.00 37.52 25 GLN B N 1
ATOM 890 C CA . GLN B 2 31 ? 18.819 58.756 5.510 1.00 38.80 25 GLN B CA 1
ATOM 891 C C . GLN B 2 31 ? 18.975 57.243 5.475 1.00 39.69 25 GLN B C 1
ATOM 892 O O . GLN B 2 31 ? 20.102 56.765 5.368 1.00 39.98 25 GLN B O 1
ATOM 898 N N . ARG B 2 32 ? 17.884 56.484 5.605 1.00 38.26 26 ARG B N 1
ATOM 899 C CA . ARG B 2 32 ? 18.029 55.019 5.706 1.00 38.67 26 ARG B CA 1
ATOM 900 C C . ARG B 2 32 ? 18.647 54.452 4.457 1.00 37.71 26 ARG B C 1
ATOM 901 O O . ARG B 2 32 ? 18.571 55.049 3.387 1.00 37.60 26 ARG B O 1
ATOM 909 N N . THR B 2 33 ? 19.293 53.298 4.582 1.00 37.26 27 THR B N 1
ATOM 910 C CA . THR B 2 33 ? 19.916 52.689 3.421 1.00 37.44 27 THR B CA 1
ATOM 911 C C . THR B 2 33 ? 19.338 51.268 3.243 1.00 35.33 27 THR B C 1
ATOM 912 O O . THR B 2 33 ? 18.671 50.766 4.134 1.00 35.11 27 THR B O 1
ATOM 916 N N . PRO B 2 34 ? 19.565 50.634 2.088 1.00 34.78 28 PRO B N 1
ATOM 917 C CA . PRO B 2 34 ? 18.889 49.364 1.882 1.00 34.24 28 PRO B CA 1
ATOM 918 C C . PRO B 2 34 ? 19.235 48.248 2.869 1.00 34.58 28 PRO B C 1
ATOM 919 O O . PRO B 2 34 ? 20.355 48.211 3.446 1.00 34.16 28 PRO B O 1
ATOM 923 N N . GLN B 2 35 ? 18.271 47.349 3.046 1.00 33.66 29 GLN B N 1
ATOM 924 C CA . GLN B 2 35 ? 18.488 46.052 3.684 1.00 32.56 29 GLN B CA 1
ATOM 925 C C . GLN B 2 35 ? 18.833 45.036 2.621 1.00 32.12 29 GLN B C 1
ATOM 926 O O . GLN B 2 35 ? 17.945 44.510 1.915 1.00 30.50 29 GLN B O 1
ATOM 932 N N . GLU B 2 36 ? 20.129 44.727 2.489 1.00 31.36 30 GLU B N 1
ATOM 933 C CA . GLU B 2 36 ? 20.553 43.925 1.337 1.00 33.08 30 GLU B CA 1
ATOM 934 C C . GLU B 2 36 ? 20.036 42.472 1.420 1.00 31.70 30 GLU B C 1
ATOM 935 O O . GLU B 2 36 ? 19.826 41.934 2.538 1.00 30.08 30 GLU B O 1
ATOM 941 N N . ALA B 2 37 ? 19.869 41.848 0.252 1.00 30.53 31 ALA B N 1
ATOM 942 C CA . ALA B 2 37 ? 19.355 40.477 0.132 1.00 31.32 31 ALA B CA 1
ATOM 943 C C . ALA B 2 37 ? 20.317 39.458 0.736 1.00 31.98 31 ALA B C 1
ATOM 944 O O . ALA B 2 37 ? 21.504 39.709 0.805 1.00 32.74 31 ALA B O 1
ATOM 946 N N . ILE B 2 38 ? 19.763 38.350 1.215 1.00 32.25 32 ILE B N 1
ATOM 947 C CA . ILE B 2 38 ? 20.518 37.203 1.642 1.00 33.83 32 ILE B CA 1
ATOM 948 C C . ILE B 2 38 ? 20.584 36.349 0.368 1.00 34.77 32 ILE B C 1
ATOM 949 O O . ILE B 2 38 ? 19.552 35.985 -0.197 1.00 33.91 32 ILE B O 1
ATOM 954 N N . THR B 2 39 ? 21.794 36.094 -0.107 1.00 36.38 33 THR B N 1
ATOM 955 C CA . THR B 2 39 ? 21.973 35.405 -1.391 1.00 39.13 33 THR B CA 1
ATOM 956 C C . THR B 2 39 ? 22.653 34.033 -1.249 1.00 40.80 33 THR B C 1
ATOM 957 O O . THR B 2 39 ? 22.874 33.334 -2.237 1.00 41.29 33 THR B O 1
ATOM 961 N N . ASP B 2 40 ? 22.943 33.637 -0.012 1.00 42.96 34 ASP B N 1
ATOM 962 C CA . ASP B 2 40 ? 23.376 32.271 0.281 1.00 45.08 34 ASP B CA 1
ATOM 963 C C . ASP B 2 40 ? 22.193 31.298 0.226 1.00 46.02 34 ASP B C 1
ATOM 964 O O . ASP B 2 40 ? 21.037 31.718 0.160 1.00 46.06 34 ASP B O 1
ATOM 969 N N . GLY B 2 41 ? 22.467 29.990 0.248 1.00 47.16 35 GLY B N 1
ATOM 970 C CA . GLY B 2 41 ? 21.393 28.996 0.167 1.00 48.15 35 GLY B CA 1
ATOM 971 C C . GLY B 2 41 ? 20.540 28.766 1.422 1.00 49.12 35 GLY B C 1
ATOM 972 O O . GLY B 2 41 ? 19.990 27.742 1.506 1.00 49.95 35 GLY B O 1
ATOM 973 N N . LEU B 2 42 ? 20.710 29.787 2.403 1.00 50.55 36 LEU B N 1
ATOM 974 C CA . LEU B 2 42 ? 19.935 29.695 3.640 1.00 51.52 36 LEU B CA 1
ATOM 975 C C . LEU B 2 42 ? 18.476 29.333 3.384 1.00 52.36 36 LEU B C 1
ATOM 976 O O . LEU B 2 42 ? 17.685 29.856 2.591 1.00 52.50 36 LEU B O 1
ATOM 981 N N . GLU B 2 43 ? 18.124 28.061 4.008 1.00 53.38 37 GLU B N 1
ATOM 982 C CA . GLU B 2 43 ? 16.723 27.632 3.920 1.00 54.36 37 GLU B CA 1
ATOM 983 C C . GLU B 2 43 ? 15.833 28.129 5.089 1.00 55.17 37 GLU B C 1
ATOM 984 O O . GLU B 2 43 ? 16.332 28.527 6.148 1.00 55.21 37 GLU B O 1
ATOM 990 N N . ILE B 2 44 ? 14.516 28.128 4.871 1.00 56.11 38 ILE B N 1
ATOM 991 C CA . ILE B 2 44 ? 13.559 28.660 5.846 1.00 56.83 38 ILE B CA 1
ATOM 992 C C . ILE B 2 44 ? 12.542 27.609 6.307 1.00 57.80 38 ILE B C 1
ATOM 993 O O . ILE B 2 44 ? 11.990 26.870 5.500 1.00 57.38 38 ILE B O 1
ATOM 998 N N . VAL B 2 45 ? 12.291 27.587 7.614 1.00 59.37 39 VAL B N 1
ATOM 999 C CA . VAL B 2 45 ? 11.444 26.582 8.252 1.00 60.53 39 VAL B CA 1
ATOM 1000 C C . VAL B 2 45 ? 10.131 27.209 8.705 1.00 60.60 39 VAL B C 1
ATOM 1001 O O . VAL B 2 45 ? 9.247 27.472 7.887 1.00 61.48 39 VAL B O 1
ATOM 1005 N N . SER B 2 50 ? 2.459 29.920 11.866 1.00 51.74 44 SER B N 1
ATOM 1006 C CA . SER B 2 50 ? 3.432 31.006 11.962 1.00 52.21 44 SER B CA 1
ATOM 1007 C C . SER B 2 50 ? 3.217 32.075 10.883 1.00 51.94 44 SER B C 1
ATOM 1008 O O . SER B 2 50 ? 3.402 33.268 11.136 1.00 51.74 44 SER B O 1
ATOM 1011 N N . LEU B 2 51 ? 2.818 31.632 9.692 1.00 51.82 45 LEU B N 1
ATOM 1012 C CA . LEU B 2 51 ? 2.412 32.518 8.608 1.00 51.75 45 LEU B CA 1
ATOM 1013 C C . LEU B 2 51 ? 0.901 32.425 8.415 1.00 51.89 45 LEU B C 1
ATOM 1014 O O . LEU B 2 51 ? 0.364 32.784 7.364 1.00 51.16 45 LEU B O 1
ATOM 1019 N N . HIS B 2 52 ? 0.221 31.912 9.436 1.00 52.75 46 HIS B N 1
ATOM 1020 C CA . HIS B 2 52 ? -1.220 31.697 9.353 1.00 52.96 46 HIS B CA 1
ATOM 1021 C C . HIS B 2 52 ? -1.964 33.019 9.317 1.00 52.57 46 HIS B C 1
ATOM 1022 O O . HIS B 2 52 ? -2.737 33.265 8.407 1.00 53.19 46 HIS B O 1
ATOM 1029 N N . SER B 2 53 ? -1.683 33.891 10.270 1.00 52.09 47 SER B N 1
ATOM 1030 C CA . SER B 2 53 ? -2.317 35.197 10.311 1.00 52.02 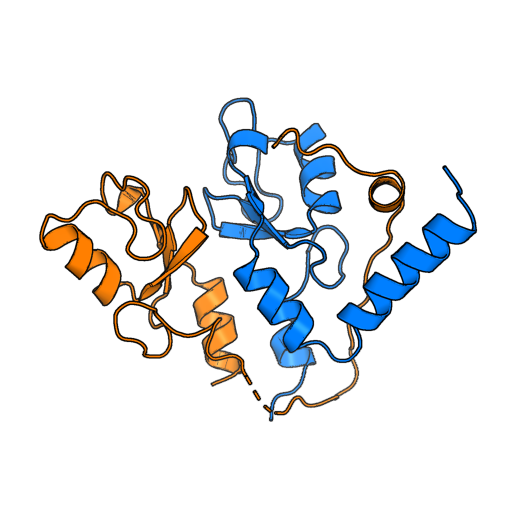47 SER B CA 1
ATOM 1031 C C . SER B 2 53 ? -1.891 36.152 9.162 1.00 51.36 47 SER B C 1
ATOM 1032 O O . SER B 2 53 ? -2.117 37.369 9.263 1.00 52.20 47 SER B O 1
ATOM 1035 N N . GLU B 2 54 ? -1.262 35.623 8.098 1.00 49.34 48 GLU B N 1
ATOM 1036 C CA . GLU B 2 54 ? -0.879 36.442 6.926 1.00 46.63 48 GLU B CA 1
ATOM 1037 C C . GLU B 2 54 ? -1.261 35.850 5.581 1.00 45.18 48 GLU B C 1
ATOM 1038 O O . GLU B 2 54 ? -1.611 36.583 4.669 1.00 44.69 48 GLU B O 1
ATOM 1044 N N . LEU B 2 55 ? -1.137 34.539 5.431 1.00 43.67 49 LEU B N 1
ATOM 1045 C CA . LEU B 2 55 ? -1.456 33.904 4.148 1.00 43.25 49 LEU B CA 1
ATOM 1046 C C . LEU B 2 55 ? -2.849 33.230 4.157 1.00 42.98 49 LEU B C 1
ATOM 1047 O O . LEU B 2 55 ? -3.241 32.564 3.190 1.00 42.29 49 LEU B O 1
ATOM 1052 N N . MET B 2 56 ? -3.584 33.429 5.247 1.00 42.76 50 MET B N 1
ATOM 1053 C CA . MET B 2 56 ? -4.892 32.801 5.428 1.00 43.78 50 MET B CA 1
ATOM 1054 C C . MET B 2 56 ? -6.022 33.752 5.070 1.00 42.44 50 MET B C 1
ATOM 1055 O O . MET B 2 56 ? -6.059 34.885 5.542 1.00 42.50 50 MET B O 1
ATOM 1060 N N . CYS B 2 57 ? -6.957 33.279 4.251 1.00 41.77 51 CYS B N 1
ATOM 1061 C CA . CYS B 2 57 ? -8.210 33.997 4.046 1.00 41.10 51 CYS B CA 1
ATOM 1062 C C . CYS B 2 57 ? -9.051 33.991 5.323 1.00 41.07 51 CYS B C 1
ATOM 1063 O O . CYS B 2 57 ? -9.329 32.917 5.863 1.00 41.63 51 CYS B O 1
ATOM 1066 N N . PRO B 2 58 ? -9.463 35.185 5.798 1.00 41.06 52 PRO B N 1
ATOM 1067 C CA . PRO B 2 58 ? -10.299 35.368 6.992 1.00 40.86 52 PRO B CA 1
ATOM 1068 C C . PRO B 2 58 ? -11.759 34.952 6.820 1.00 41.03 52 PRO B C 1
ATOM 1069 O O . PRO B 2 58 ? -12.480 34.811 7.804 1.00 41.48 52 PRO B O 1
ATOM 1073 N N . ILE B 2 59 ? -12.192 34.754 5.582 1.00 40.38 53 ILE B N 1
ATOM 1074 C CA . ILE B 2 59 ? -13.542 34.315 5.342 1.00 40.11 53 ILE B CA 1
ATOM 1075 C C . ILE B 2 59 ? -13.600 32.793 5.555 1.00 40.21 53 ILE B C 1
ATOM 1076 O O . ILE B 2 59 ? -14.252 32.316 6.498 1.00 40.68 53 ILE B O 1
ATOM 1081 N N . CYS B 2 60 ? -12.896 32.037 4.715 1.00 40.01 54 CYS B N 1
ATOM 1082 C CA . CYS B 2 60 ? -12.948 30.570 4.772 1.00 39.49 54 CYS B CA 1
ATOM 1083 C C . CYS B 2 60 ? -11.922 30.045 5.778 1.00 40.54 54 CYS B C 1
ATOM 1084 O O . CYS B 2 60 ? -11.837 28.833 6.025 1.00 40.99 54 CYS B O 1
ATOM 1087 N N . LEU B 2 61 ? -11.135 30.955 6.351 1.00 41.28 55 LEU B N 1
ATOM 1088 C CA . LEU B 2 61 ? -10.081 30.593 7.312 1.00 42.04 55 LEU B CA 1
ATOM 1089 C C . LEU B 2 61 ? -9.139 29.528 6.736 1.00 41.98 55 LEU B C 1
ATOM 1090 O O . LEU B 2 61 ? -8.422 28.849 7.462 1.00 42.63 55 LEU B O 1
ATOM 1095 N N . ASP B 2 62 ? -9.167 29.403 5.414 1.00 41.85 56 ASP B N 1
ATOM 1096 C CA . ASP B 2 62 ? -8.223 28.602 4.661 1.00 41.85 56 ASP B CA 1
ATOM 1097 C C . ASP B 2 62 ? -7.145 29.489 4.041 1.00 41.51 56 ASP B C 1
ATOM 1098 O O . ASP B 2 62 ? -7.208 30.737 4.106 1.00 41.13 56 ASP B O 1
ATOM 1103 N N . MET B 2 63 ? -6.162 28.853 3.415 1.00 41.20 57 MET B N 1
ATOM 1104 C CA . MET B 2 63 ? -5.079 29.611 2.785 1.00 41.29 57 MET B CA 1
ATOM 1105 C C . MET B 2 63 ? -5.574 30.272 1.508 1.00 39.66 57 MET B C 1
ATOM 1106 O O . MET B 2 63 ? -6.287 29.647 0.731 1.00 39.25 57 MET B O 1
ATOM 1111 N N . LEU B 2 64 ? -5.153 31.513 1.290 1.00 38.71 58 LEU B N 1
ATOM 1112 C CA . LEU B 2 64 ? -5.641 32.334 0.186 1.00 37.67 58 LEU B CA 1
ATOM 1113 C C . LEU B 2 64 ? -5.444 31.663 -1.160 1.00 37.24 58 LEU B C 1
ATOM 1114 O O . LEU B 2 64 ? -4.369 31.148 -1.435 1.00 36.97 58 LEU B O 1
ATOM 1119 N N . LYS B 2 65 ? -6.491 31.646 -1.984 1.00 37.61 59 LYS B N 1
ATOM 1120 C CA . LYS B 2 65 ? -6.387 31.180 -3.374 1.00 37.96 59 LYS B CA 1
ATOM 1121 C C . LYS B 2 65 ? -6.918 32.285 -4.286 1.00 37.77 59 LYS B C 1
ATOM 1122 O O . LYS B 2 65 ? -7.948 32.873 -3.980 1.00 37.80 59 LYS B O 1
ATOM 1128 N N . ASN B 2 66 ? -6.232 32.546 -5.403 1.00 37.48 60 ASN B N 1
ATOM 1129 C CA . ASN B 2 66 ? -6.552 33.674 -6.296 1.00 36.86 60 ASN B CA 1
ATOM 1130 C C . ASN B 2 66 ? -6.859 34.897 -5.453 1.00 36.27 60 ASN B C 1
ATOM 1131 O O . ASN B 2 66 ? -7.991 35.358 -5.401 1.00 35.57 60 ASN B O 1
ATOM 1136 N N . THR B 2 67 ? -5.830 35.400 -4.774 1.00 35.79 61 THR B N 1
ATOM 1137 C CA . THR B 2 67 ? -5.969 36.464 -3.823 1.00 34.80 61 THR B CA 1
ATOM 1138 C C . THR B 2 67 ? -6.574 37.696 -4.508 1.00 35.44 61 THR B C 1
ATOM 1139 O O . THR B 2 67 ? -6.142 38.113 -5.594 1.00 34.09 61 THR B O 1
ATOM 1143 N N . MET B 2 68 ? -7.598 38.248 -3.873 1.00 36.18 62 MET B N 1
ATOM 1144 C CA . MET B 2 68 ? -8.120 39.547 -4.245 1.00 36.85 62 MET B CA 1
ATOM 1145 C C . MET B 2 68 ? -7.892 40.462 -3.072 1.00 36.25 62 MET B C 1
ATOM 1146 O O . MET B 2 68 ? -8.029 40.043 -1.918 1.00 36.29 62 MET B O 1
ATOM 1151 N N . THR B 2 69 ? -7.594 41.717 -3.364 1.00 35.48 63 THR B N 1
ATOM 1152 C CA . THR B 2 69 ? -7.180 42.679 -2.350 1.00 35.79 63 THR B CA 1
ATOM 1153 C C . THR B 2 69 ? -8.029 43.934 -2.477 1.00 36.16 63 THR B C 1
ATOM 1154 O O . THR B 2 69 ? -8.158 44.489 -3.570 1.00 36.06 63 THR B O 1
ATOM 1158 N N . THR B 2 70 ? -8.622 44.369 -1.368 1.00 36.17 64 THR B N 1
ATOM 1159 C CA . THR B 2 70 ? -9.381 45.621 -1.366 1.00 36.18 64 THR B CA 1
ATOM 1160 C C . THR B 2 70 ? -8.439 46.787 -1.636 1.00 36.96 64 THR B C 1
ATOM 1161 O O . THR B 2 70 ? -7.339 46.851 -1.062 1.00 36.04 64 THR B O 1
ATOM 1165 N N . LYS B 2 71 ? -8.844 47.704 -2.506 1.00 37.88 65 LYS B N 1
ATOM 1166 C CA . LYS B 2 71 ? -7.975 48.843 -2.804 1.00 39.58 65 LYS B CA 1
ATOM 1167 C C . LYS B 2 71 ? -7.808 49.788 -1.606 1.00 40.28 65 LYS B C 1
ATOM 1168 O O . LYS B 2 71 ? -6.689 50.190 -1.283 1.00 40.89 65 LYS B O 1
ATOM 1174 N N . GLU B 2 72 ? -8.916 50.111 -0.931 1.00 41.28 66 GLU B N 1
ATOM 1175 C CA . GLU B 2 72 ? -8.908 51.113 0.151 1.00 42.57 66 GLU B CA 1
ATOM 1176 C C . GLU B 2 72 ? -8.130 50.667 1.367 1.00 41.70 66 GLU B C 1
ATOM 1177 O O . GLU B 2 72 ? -7.458 51.482 1.996 1.00 41.03 66 GLU B O 1
ATOM 1183 N N . CYS B 2 73 ? -8.236 49.378 1.697 1.00 40.88 67 CYS B N 1
ATOM 1184 C CA . CYS B 2 73 ? -7.776 48.895 3.000 1.00 40.36 67 CYS B CA 1
ATOM 1185 C C . CYS B 2 73 ? -6.732 47.784 2.957 1.00 40.19 67 CYS B C 1
ATOM 1186 O O . CYS B 2 73 ? -6.248 47.351 3.997 1.00 40.63 67 CYS B O 1
ATOM 1189 N N . LEU B 2 74 ? -6.396 47.331 1.756 1.00 39.61 68 LEU B N 1
ATOM 1190 C CA . LEU B 2 74 ? -5.425 46.265 1.527 1.00 39.30 68 LEU B CA 1
ATOM 1191 C C . LEU B 2 74 ? -5.697 45.013 2.324 1.00 39.30 68 LEU B C 1
ATOM 1192 O O . LEU B 2 74 ? -4.769 44.438 2.937 1.00 40.14 68 LEU B O 1
ATOM 1197 N N . HIS B 2 75 ? -6.950 44.565 2.305 1.00 37.82 69 HIS B N 1
ATOM 1198 C CA . HIS B 2 75 ? -7.296 43.327 2.973 1.00 36.79 69 HIS B CA 1
ATOM 1199 C C . HIS B 2 75 ? -7.510 42.286 1.923 1.00 36.33 69 HIS B C 1
ATOM 1200 O O . HIS B 2 75 ? -8.134 42.556 0.889 1.00 36.37 69 HIS B O 1
ATOM 1207 N N . ARG B 2 76 ? -6.926 41.116 2.171 1.00 35.03 70 ARG B N 1
ATOM 1208 C CA . ARG B 2 76 ? -6.834 40.046 1.190 1.00 34.42 70 ARG B CA 1
ATOM 1209 C C . ARG B 2 76 ? -7.783 38.910 1.521 1.00 33.82 70 ARG B C 1
ATOM 1210 O O . ARG B 2 76 ? -7.998 38.583 2.704 1.00 32.22 70 ARG B O 1
ATOM 1218 N N . PHE B 2 77 ? -8.335 38.332 0.445 1.00 32.52 71 PHE B N 1
ATOM 1219 C CA . PHE B 2 77 ? -9.393 37.343 0.480 1.00 31.69 71 PHE B CA 1
ATOM 1220 C C . PHE B 2 77 ? -9.240 36.514 -0.769 1.00 31.71 71 PHE B C 1
ATOM 1221 O O . PHE B 2 77 ? -8.685 37.001 -1.761 1.00 31.33 71 PHE B O 1
ATOM 1229 N N . CYS B 2 78 ? -9.696 35.264 -0.730 1.00 32.33 72 CYS B N 1
ATOM 1230 C CA . CYS B 2 78 ? -9.814 34.461 -1.949 1.00 33.11 72 CYS B CA 1
ATOM 1231 C C . CYS B 2 78 ? -10.794 35.148 -2.894 1.00 32.90 72 CYS B C 1
ATOM 1232 O O . CYS B 2 78 ? -11.805 35.708 -2.447 1.00 31.78 72 CYS B O 1
ATOM 1235 N N . ALA B 2 79 ? -10.530 35.062 -4.197 1.00 33.47 73 ALA B N 1
ATOM 1236 C CA . ALA B 2 79 ? -11.434 35.653 -5.184 1.00 33.43 73 ALA B CA 1
ATOM 1237 C C . ALA B 2 79 ? -12.867 35.171 -4.936 1.00 33.48 73 ALA B C 1
ATOM 1238 O O . ALA B 2 79 ? -13.785 35.984 -4.726 1.00 33.57 73 ALA B O 1
ATOM 1240 N N . ASP B 2 80 ? -13.043 33.849 -4.931 1.00 33.42 74 ASP B N 1
ATOM 1241 C CA . ASP B 2 80 ? -14.353 33.231 -4.736 1.00 32.96 74 ASP B CA 1
ATOM 1242 C C . ASP B 2 80 ? -15.036 33.654 -3.416 1.00 32.33 74 ASP B C 1
ATOM 1243 O O . ASP B 2 80 ? -16.237 33.880 -3.392 1.00 31.15 74 ASP B O 1
ATOM 1248 N N . CYS B 2 81 ? -14.267 33.816 -2.339 1.00 31.71 75 CYS B N 1
ATOM 1249 C CA . CYS B 2 81 ? -14.824 34.227 -1.033 1.00 30.99 75 CYS B CA 1
ATOM 1250 C C . CYS B 2 81 ? -15.345 35.653 -0.981 1.00 30.73 75 CYS B C 1
ATOM 1251 O O . CYS B 2 81 ? -16.432 35.893 -0.475 1.00 31.14 75 CYS B O 1
ATOM 1254 N N . ILE B 2 82 ? -14.540 36.598 -1.443 1.00 30.18 76 ILE B N 1
ATOM 1255 C CA . ILE B 2 82 ? -14.937 38.000 -1.397 1.00 29.77 76 ILE B CA 1
ATOM 1256 C C . ILE B 2 82 ? -16.074 38.281 -2.418 1.00 30.04 76 ILE B C 1
ATOM 1257 O O . ILE B 2 82 ? -16.998 39.033 -2.117 1.00 30.69 76 ILE B O 1
ATOM 1262 N N . ILE B 2 83 ? -15.995 37.680 -3.607 1.00 29.55 77 ILE B N 1
ATOM 1263 C CA . ILE B 2 83 ? -17.042 37.831 -4.617 1.00 29.76 77 ILE B CA 1
ATOM 1264 C C . ILE B 2 83 ? -18.360 37.309 -4.028 1.00 28.99 77 ILE B C 1
ATOM 1265 O O . ILE B 2 83 ? -19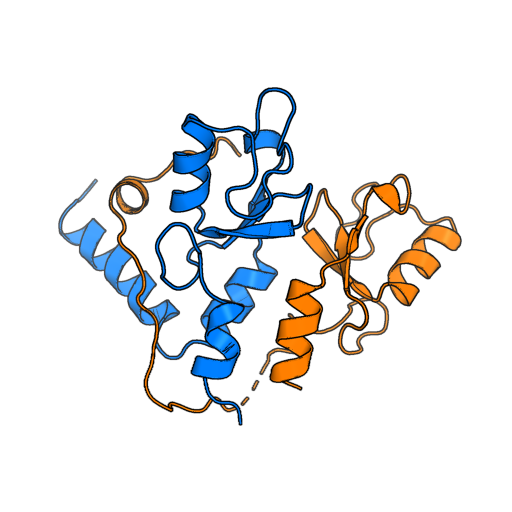.393 37.956 -4.144 1.00 29.35 77 ILE B O 1
ATOM 1270 N N . THR B 2 84 ? -18.299 36.164 -3.358 1.00 28.09 78 THR B N 1
ATOM 1271 C CA . THR B 2 84 ? -19.464 35.605 -2.670 1.00 27.34 78 THR B CA 1
ATOM 1272 C C . THR B 2 84 ? -20.070 36.546 -1.599 1.00 27.22 78 THR B C 1
ATOM 1273 O O . THR B 2 84 ? -21.304 36.708 -1.538 1.00 26.38 78 THR B O 1
ATOM 1277 N N . ALA B 2 85 ? -19.211 37.154 -0.769 1.00 26.83 79 ALA B N 1
ATOM 1278 C CA . ALA B 2 85 ? -19.652 38.072 0.296 1.00 26.23 79 ALA B CA 1
ATOM 1279 C C . ALA B 2 85 ? -20.378 39.271 -0.318 1.00 25.52 79 ALA B C 1
ATOM 1280 O O . ALA B 2 85 ? -21.488 39.607 0.083 1.00 24.86 79 ALA B O 1
ATOM 1282 N N . LEU B 2 86 ? -19.731 39.901 -1.293 1.00 25.28 80 LEU B N 1
ATOM 1283 C CA . LEU B 2 86 ? -20.312 41.023 -2.025 1.00 24.91 80 LEU B CA 1
ATOM 1284 C C . LEU B 2 86 ? -21.627 40.659 -2.736 1.00 23.99 80 LEU B C 1
ATOM 1285 O O . LEU B 2 86 ? -22.613 41.409 -2.630 1.00 23.25 80 LEU B O 1
ATOM 1290 N N . ARG B 2 87 ? -21.647 39.506 -3.427 1.00 22.98 81 ARG B N 1
ATOM 1291 C CA . ARG B 2 87 ? -22.860 39.016 -4.118 1.00 22.55 81 ARG B CA 1
ATOM 1292 C C . ARG B 2 87 ? -24.036 38.785 -3.146 1.00 22.35 81 ARG B C 1
ATOM 1293 O O . ARG B 2 87 ? -25.224 38.813 -3.563 1.00 21.49 81 ARG B O 1
ATOM 1301 N N . SER B 2 88 ? -23.729 38.548 -1.863 1.00 22.90 82 SER B N 1
ATOM 1302 C CA . SER B 2 88 ? -24.796 38.321 -0.874 1.00 23.98 82 SER B CA 1
ATOM 1303 C C . SER B 2 88 ? -25.517 39.632 -0.545 1.00 25.20 82 SER B C 1
ATOM 1304 O O . SER B 2 88 ? -26.561 39.653 0.146 1.00 24.13 82 SER B O 1
ATOM 1307 N N . GLY B 2 89 ? -24.954 40.729 -1.046 1.00 27.26 83 GLY B N 1
ATOM 1308 C CA . GLY B 2 89 ? -25.486 42.053 -0.780 1.00 30.80 83 GLY B CA 1
ATOM 1309 C C . GLY B 2 89 ? -24.827 42.765 0.391 1.00 33.33 83 GLY B C 1
ATOM 1310 O O . GLY B 2 89 ? -25.154 43.913 0.657 1.00 34.18 83 GLY B O 1
ATOM 1311 N N . ASN B 2 90 ? -23.927 42.100 1.110 1.00 35.50 84 ASN B N 1
ATOM 1312 C CA . ASN B 2 90 ? -23.131 42.793 2.130 1.00 38.41 84 ASN B CA 1
ATOM 1313 C C . ASN B 2 90 ? -21.948 43.528 1.489 1.00 39.89 84 ASN B C 1
ATOM 1314 O O . ASN B 2 90 ? -20.964 42.904 1.077 1.00 40.49 84 ASN B O 1
ATOM 1319 N N . LYS B 2 91 ? -22.036 44.853 1.422 1.00 41.71 85 LYS B N 1
ATOM 1320 C CA . LYS B 2 91 ? -21.005 45.660 0.761 1.00 43.19 85 LYS B CA 1
ATOM 1321 C C . LYS B 2 91 ? -19.970 46.219 1.726 1.00 43.75 85 LYS B C 1
ATOM 1322 O O . LYS B 2 91 ? -19.508 47.342 1.565 1.00 44.94 85 LYS B O 1
ATOM 1328 N N . GLU B 2 92 ? -19.612 45.437 2.731 1.00 44.16 86 GLU B N 1
ATOM 1329 C CA . GLU B 2 92 ? -18.574 45.816 3.667 1.00 44.29 86 GLU B CA 1
ATOM 1330 C C . GLU B 2 92 ? -17.379 44.909 3.508 1.00 43.88 86 GLU B C 1
ATOM 1331 O O . GLU B 2 92 ? -17.521 43.730 3.180 1.00 43.71 86 GLU B O 1
ATOM 1337 N N . CYS B 2 93 ? -16.193 45.463 3.725 1.00 42.48 87 CYS B N 1
ATOM 1338 C CA . CYS B 2 93 ? -15.011 44.639 3.819 1.00 42.35 87 CYS B CA 1
ATOM 1339 C C . CYS B 2 93 ? -15.118 43.717 5.038 1.00 42.65 87 CYS B C 1
ATOM 1340 O O . CYS B 2 93 ? -15.314 44.203 6.161 1.00 41.91 87 CYS B O 1
ATOM 1343 N N . PRO B 2 94 ? -14.983 4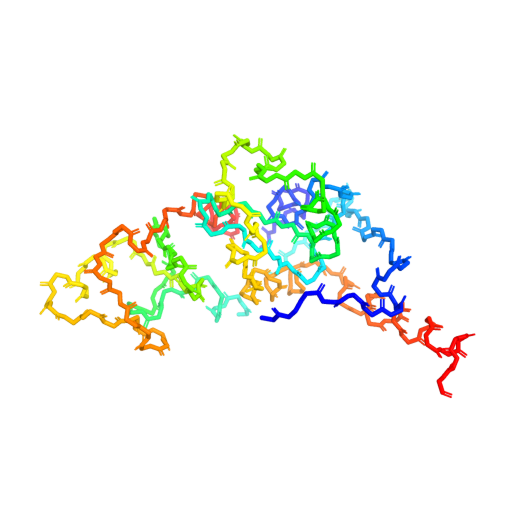2.389 4.822 1.00 43.13 88 PRO B N 1
ATOM 1344 C CA . PRO B 2 94 ? -15.140 41.436 5.934 1.00 43.82 88 PRO B CA 1
ATOM 1345 C C . PRO B 2 94 ? -14.149 41.688 7.062 1.00 44.55 88 PRO B C 1
ATOM 1346 O O . PRO B 2 94 ? -14.461 41.410 8.215 1.00 45.05 88 PRO B O 1
ATOM 1350 N N . THR B 2 95 ? -12.976 42.231 6.739 1.00 45.16 89 THR B N 1
ATOM 1351 C CA . THR B 2 95 ? -11.950 42.479 7.743 1.00 45.50 89 THR B CA 1
ATOM 1352 C C . THR B 2 95 ? -12.152 43.780 8.510 1.00 46.10 89 THR B C 1
ATOM 1353 O O . THR B 2 95 ? -11.906 43.826 9.724 1.00 46.29 89 THR B O 1
ATOM 1357 N N . CYS B 2 96 ? -12.572 44.850 7.838 1.00 46.27 90 CYS B N 1
ATOM 1358 C CA . CYS B 2 96 ? -12.520 46.153 8.522 1.00 46.39 90 CYS B CA 1
ATOM 1359 C C . CYS B 2 96 ? -13.795 46.955 8.419 1.00 46.28 90 CYS B C 1
ATOM 1360 O O . CYS B 2 96 ? -13.886 48.049 8.971 1.00 46.46 90 CYS B O 1
ATOM 1363 N N . ARG B 2 97 ? -14.768 46.387 7.710 1.00 46.47 91 ARG B N 1
ATOM 1364 C CA . ARG B 2 97 ? -16.102 46.958 7.506 1.00 46.70 91 ARG B CA 1
ATOM 1365 C C . ARG B 2 97 ? -16.181 48.266 6.724 1.00 46.47 91 ARG B C 1
ATOM 1366 O O . ARG B 2 97 ? -17.208 48.950 6.745 1.00 45.88 91 ARG B O 1
ATOM 1374 N N . LYS B 2 98 ? -15.113 48.582 5.994 1.00 46.50 92 LYS B N 1
ATOM 1375 C CA . LYS B 2 98 ? -15.126 49.731 5.103 1.00 46.86 92 LYS B CA 1
ATOM 1376 C C . LYS B 2 98 ? -16.035 49.478 3.906 1.00 46.86 92 LYS B C 1
ATOM 1377 O O . LYS B 2 98 ? -16.165 48.346 3.453 1.00 46.73 92 LYS B O 1
ATOM 1383 N N . LYS B 2 99 ? -16.676 50.530 3.411 1.00 47.33 93 LYS B N 1
ATOM 1384 C CA . LYS B 2 99 ? -17.581 50.406 2.284 1.00 47.66 93 LYS B CA 1
ATOM 1385 C C . LYS B 2 99 ? -16.862 49.860 1.057 1.00 47.73 93 LYS B C 1
ATOM 1386 O O . LYS B 2 99 ? -15.776 50.324 0.717 1.00 47.37 93 LYS B O 1
ATOM 1392 N N . LEU B 2 100 ? -17.458 48.843 0.435 1.00 47.47 94 LEU B N 1
ATOM 1393 C CA . LEU B 2 100 ? -17.032 48.365 -0.875 1.00 47.96 94 LEU B CA 1
ATOM 1394 C C . LEU B 2 100 ? -18.199 48.527 -1.826 1.00 48.43 94 LEU B C 1
ATOM 1395 O O . LEU B 2 100 ? -19.267 48.007 -1.576 1.00 49.46 94 LEU B O 1
ATOM 1400 N N . VAL B 2 101 ? -18.008 49.262 -2.911 1.00 48.99 95 VAL B N 1
ATOM 1401 C CA . VAL B 2 101 ? -19.105 49.517 -3.839 1.00 49.54 95 VAL B CA 1
ATOM 1402 C C . VAL B 2 101 ? -19.376 48.282 -4.704 1.00 50.07 95 VAL B C 1
ATOM 1403 O O . VAL B 2 101 ? -20.530 47.933 -4.946 1.00 49.81 95 VAL B O 1
ATOM 1407 N N . SER B 2 102 ? -18.299 47.636 -5.157 1.00 50.56 96 SER B N 1
ATOM 1408 C CA . SER B 2 102 ? -18.362 46.511 -6.099 1.00 51.18 96 SER B CA 1
ATOM 1409 C C . SER B 2 102 ? -16.999 45.809 -6.158 1.00 51.38 96 SER B C 1
ATOM 1410 O O . SER B 2 102 ? -16.110 46.113 -5.367 1.00 51.05 96 SER B O 1
ATOM 1413 N N . LYS B 2 103 ? -16.850 44.867 -7.092 1.00 51.96 97 LYS B N 1
ATOM 1414 C CA . LYS B 2 103 ? -15.590 44.151 -7.332 1.00 52.45 97 LYS B CA 1
ATOM 1415 C C . LYS B 2 103 ? -14.536 45.056 -7.999 1.00 52.36 97 LYS B C 1
ATOM 1416 O O . LYS B 2 103 ? -13.369 44.681 -8.140 1.00 52.67 97 LYS B O 1
ATOM 1422 N N . ARG B 2 104 ? -14.944 46.251 -8.415 1.00 51.61 98 ARG B N 1
ATOM 1423 C CA . ARG B 2 104 ? -13.988 47.196 -8.955 1.00 51.10 98 ARG B CA 1
ATOM 1424 C C . ARG B 2 104 ? -13.275 47.919 -7.797 1.00 49.90 98 ARG B C 1
ATOM 1425 O O . ARG B 2 104 ? -12.346 48.719 -8.006 1.00 49.81 98 ARG B O 1
ATOM 1433 N N . SER B 2 105 ? -13.727 47.627 -6.577 1.00 48.49 99 SER B N 1
ATOM 1434 C CA . SER B 2 105 ? -13.060 48.058 -5.341 1.00 47.25 99 SER B CA 1
ATOM 1435 C C . SER B 2 105 ? -11.931 47.083 -4.979 1.00 46.23 99 SER B C 1
ATOM 1436 O O . SER B 2 105 ? -11.272 47.225 -3.955 1.00 45.94 99 SER B O 1
ATOM 1439 N N . LEU B 2 106 ? -11.722 46.097 -5.840 1.00 45.28 100 LEU B N 1
ATOM 1440 C CA . LEU B 2 106 ? -10.811 44.994 -5.571 1.00 45.23 100 LEU B CA 1
ATOM 1441 C C . LEU B 2 106 ? -9.832 44.860 -6.722 1.00 44.89 100 LEU B C 1
ATOM 1442 O O . LEU B 2 106 ? -10.190 45.096 -7.873 1.00 44.92 100 LEU B O 1
ATOM 1447 N N . ARG B 2 107 ? -8.599 44.499 -6.398 1.00 44.51 101 ARG B N 1
ATOM 1448 C CA . ARG B 2 107 ? -7.597 44.131 -7.404 1.00 44.24 101 ARG B CA 1
ATOM 1449 C C . ARG B 2 107 ? -7.072 42.700 -7.192 1.00 44.16 101 ARG B C 1
ATOM 1450 O O . ARG B 2 107 ? -6.940 42.243 -6.057 1.00 42.35 101 ARG B O 1
ATOM 1458 N N . PRO B 2 108 ? -6.784 41.980 -8.296 1.00 45.06 102 PRO B N 1
ATOM 1459 C CA . PRO B 2 108 ? -6.110 40.687 -8.162 1.00 45.15 102 PRO B CA 1
ATOM 1460 C C . PRO B 2 108 ? -4.716 40.892 -7.643 1.00 45.09 102 PRO B C 1
ATOM 1461 O O . PRO B 2 108 ? -4.086 41.893 -7.938 1.00 45.34 102 PRO B O 1
ATOM 1465 N N . ASP B 2 109 ? -4.237 39.951 -6.853 1.00 45.22 103 ASP B N 1
ATOM 1466 C CA . ASP B 2 109 ? -2.940 40.083 -6.248 1.00 45.30 103 ASP B CA 1
ATOM 1467 C C . ASP B 2 109 ? -2.049 38.905 -6.669 1.00 45.81 103 ASP B C 1
ATOM 1468 O O . ASP B 2 109 ? -1.785 38.021 -5.858 1.00 45.13 103 ASP B O 1
ATOM 1473 N N . PRO B 2 110 ? -1.571 38.898 -7.941 1.00 46.60 104 PRO B N 1
ATOM 1474 C CA . PRO B 2 110 ? -0.876 37.714 -8.461 1.00 46.41 104 PRO B CA 1
ATOM 1475 C C . PRO B 2 110 ? 0.450 37.558 -7.756 1.00 46.00 104 PRO B C 1
ATOM 1476 O O . PRO B 2 110 ? 1.018 36.478 -7.665 1.00 45.90 104 PRO B O 1
ATOM 1480 N N . ASN B 2 111 ? 0.929 38.654 -7.213 1.00 45.74 105 ASN B N 1
ATOM 1481 C CA . ASN B 2 111 ? 2.203 38.618 -6.601 1.00 45.37 105 ASN B CA 1
ATOM 1482 C C . ASN B 2 111 ? 2.101 37.968 -5.217 1.00 44.44 105 ASN B C 1
ATOM 1483 O O . ASN B 2 111 ? 3.036 37.287 -4.782 1.00 44.51 105 ASN B O 1
ATOM 1488 N N . PHE B 2 112 ? 0.934 38.090 -4.570 1.00 42.75 106 PHE B N 1
ATOM 1489 C CA . PHE B 2 112 ? 0.661 37.359 -3.317 1.00 40.96 106 PHE B CA 1
ATOM 1490 C C . PHE B 2 112 ? 0.461 35.863 -3.568 1.00 40.46 106 PHE B C 1
ATOM 1491 O O . PHE B 2 112 ? 0.962 35.014 -2.826 1.00 39.88 106 PHE B O 1
ATOM 1499 N N . ASP B 2 113 ? -0.269 35.543 -4.623 1.00 38.99 107 ASP B N 1
ATOM 1500 C CA . ASP B 2 113 ? -0.445 34.161 -4.990 1.00 39.24 107 ASP B CA 1
ATOM 1501 C C . ASP B 2 113 ? 0.911 33.512 -5.253 1.00 39.36 107 ASP B C 1
ATOM 1502 O O . ASP B 2 113 ? 1.133 32.376 -4.834 1.00 38.89 107 ASP B O 1
ATOM 1507 N N . ALA B 2 114 ? 1.812 34.245 -5.917 1.00 39.65 108 ALA B N 1
ATOM 1508 C CA . ALA B 2 114 ? 3.114 33.697 -6.332 1.00 40.24 108 ALA B CA 1
ATOM 1509 C C . ALA B 2 114 ? 3.974 33.347 -5.120 1.00 40.48 108 ALA B C 1
ATOM 1510 O O . ALA B 2 114 ? 4.599 32.277 -5.075 1.00 40.14 108 ALA B O 1
ATOM 1512 N N . LEU B 2 115 ? 3.973 34.247 -4.139 1.00 40.81 109 LEU B N 1
ATOM 1513 C CA . LEU B 2 115 ? 4.615 34.011 -2.859 1.00 41.88 109 LEU B CA 1
ATOM 1514 C C . LEU B 2 115 ? 4.068 32.750 -2.180 1.00 42.68 109 LEU B C 1
ATOM 1515 O O . LEU B 2 115 ? 4.830 31.905 -1.701 1.00 42.58 109 LEU B O 1
ATOM 1520 N N . ILE B 2 116 ? 2.745 32.621 -2.171 1.00 43.75 110 ILE B N 1
ATOM 1521 C CA . ILE B 2 116 ? 2.063 31.463 -1.600 1.00 44.47 110 ILE B CA 1
ATOM 1522 C C . ILE B 2 116 ? 2.374 30.175 -2.355 1.00 45.08 110 ILE B C 1
ATOM 1523 O O . ILE B 2 116 ? 2.373 29.097 -1.766 1.00 45.82 110 ILE B O 1
ATOM 1528 N N . SER B 2 117 ? 2.621 30.278 -3.657 1.00 45.99 111 SER B N 1
ATOM 1529 C CA . SER B 2 117 ? 2.944 29.105 -4.465 1.00 47.07 111 SER B CA 1
ATOM 1530 C C . SER B 2 117 ? 4.290 28.498 -4.073 1.00 48.10 111 SER B C 1
ATOM 1531 O O . SER B 2 117 ? 4.430 27.280 -3.961 1.00 48.13 111 SER B O 1
ATOM 1534 N N . LYS B 2 118 ? 5.270 29.366 -3.854 1.00 49.46 112 LYS B N 1
ATOM 1535 C CA . LYS B 2 118 ? 6.607 28.941 -3.483 1.00 50.74 112 LYS B CA 1
ATOM 1536 C C . LYS B 2 118 ? 6.703 28.432 -2.039 1.00 51.89 112 LYS B C 1
ATOM 1537 O O . LYS B 2 118 ? 7.371 27.429 -1.787 1.00 52.41 112 LYS B O 1
ATOM 1543 N N . ILE B 2 119 ? 6.032 29.105 -1.104 1.00 53.07 113 ILE B N 1
ATOM 1544 C CA . ILE B 2 119 ? 6.061 28.721 0.311 1.00 54.30 113 ILE B CA 1
ATOM 1545 C C . ILE B 2 119 ? 5.299 27.427 0.582 1.00 55.50 113 ILE B C 1
ATOM 1546 O O . ILE B 2 119 ? 5.684 26.651 1.465 1.00 55.65 113 ILE B O 1
ATOM 1551 N N . TYR B 2 120 ? 4.238 27.191 -0.193 1.00 57.05 114 TYR B N 1
ATOM 1552 C CA . TYR B 2 120 ? 3.320 26.059 0.033 1.00 58.27 114 TYR B CA 1
ATOM 1553 C C . TYR B 2 120 ? 2.903 25.358 -1.271 1.00 58.71 114 TYR B C 1
ATOM 1554 O O . TYR B 2 120 ? 3.732 25.099 -2.155 1.00 59.31 114 TYR B O 1
#

CATH classification: 3.30.40.10

Sequence (194 aa):
RIKITELNPHLMCVLCGGYFIDATTIIECLHSFCKTCIVRYLETSKYCPICDVQVHKTRPLLNIRSDKTLQDIVYKLVPGLFKNEMKRRRDFYAAHPSKTWELSLYELQRTPQEAITDGLEIVSLHSELMCPICLDMLKNTMTTKECLHRFCADCIITALRSGNKECPTCRKKLVSKRSLRPDPNFDALISKIY

Foldseek 3Di:
DDDVVVVVVVQAAPQVRGGADQWKAQQVPGDIHHPVRVVVVVVPDQADPPPRHGSDPPRNVVGMGRDVVSVVVNVVPDPCPVVVVVVVVVVVCVVPDD/DPPDADPCRVDPDDDDDDPDPDDDDPCQVPQAAPQVSHGADQWKAFPPPGDIHHPVRVQVCVVVVQQADPVPGDGHPHCVRIDGDVVSVVVVVVVD

Nearest PDB structures (foldseek):
  2ckl-assembly1_B  TM=1.011E+00  e=1.149E-19  Mus musculus
  3rpg-assembly1_C  TM=9.966E-01  e=1.606E-17  Homo sapiens
  8grm-assembly1_N  TM=9.795E-01  e=1.397E-15  Homo sapiens
  6wi7-assembly1_A  TM=9.764E-01  e=3.855E-15  Homo sapiens
  4s3o-assembly1_E  TM=9.247E-01  e=1.138E-14  Homo sapiens

Solvent-accessible surface area: 10802 Å² total; per-residue (Å²): 184,24,105,0,50,76,0,10,88,36,0,54,1,92,66,34,41,0,1,11,2,51,2,1,0,0,7,46,30,7,32,16,0,0,38,9,21,0,9,116,60,11,133,129,30,73,87,3,39,84,57,105,62,72,0,43,149,93,151,16,64,79,25,2,55,51,1,148,38,10,14,38,0,0,46,105,6,4,59,49,8,98,165,66,0,52,113,69,60,150,73,26,91,89,77,96,112,153,180,104,17,134,22,47,117,8,20,87,87,30,83,40,8,122,28,41,110,110,58,63,82,14,149,105,15,110,87,14,0,71,0,60,67,60,119,91,64,8,146,80,2,12,0,0,35,100,27,8,45,18,0,11,14,110,21,0,80,93,25,13,198,89,54,82,88,59,0,58,71,45,178,123,149,2,97,36,113,186,20,2,63,75,4,80,76,7,37,36,3,17,82,81,20,149

InterPro domains:
  IPR001841 Zinc finger, RING-type [PF13923] (17-56)
  IPR001841 Zinc finger, RING-type [PS50089] (18-57)
  IPR001841 Zinc finger, RING-type [SM00184] (18-56)
  IPR013083 Zinc finger, RING/FYVE/PHD-type [G3DSA:3.30.40.10] (1-108)
  IPR017907 Zinc finger, RING-type, conserved site [PS00518] (34-43)
  IPR032443 RAWUL domain [PF16207] (160-224)

Secondary structure (DSSP, 8-state):
-EEHHHHGGGTB-TTTSSB-SSEEEETTT--EEEHHHHHHHHTS-SB-TTT--BS-SS-GGGGEEE-HHHHHHHHHHSTTHHHHHHHHHHHHHHHS--/---PPPHHHHH----PPP-S--EE---HHHHB-TTTSSB-SSEEEETTT--EEEHHHHHHHHHTT--B-TTT--B--SGGGEEE-HHHHHHHHHH-

Organism: Mus musculus (NCBI:txid10090)

B-factor: mean 41.46, std 7.73, range [13.72, 73.0]